Protein AF-A0A934WEX9-F1 (afdb_monomer)

Structure (mmCIF, N/CA/C/O backbone):
data_AF-A0A934WEX9-F1
#
_entry.id   AF-A0A934WEX9-F1
#
loop_
_atom_site.group_PDB
_atom_site.id
_atom_site.type_symbol
_atom_site.label_atom_id
_atom_site.label_alt_id
_atom_site.label_comp_id
_atom_site.label_asym_id
_atom_site.label_entity_id
_atom_site.label_seq_id
_atom_site.pdbx_PDB_ins_code
_atom_site.Cartn_x
_atom_site.Cartn_y
_atom_site.Cartn_z
_atom_site.occupancy
_atom_site.B_iso_or_equiv
_atom_site.auth_seq_id
_atom_site.auth_comp_id
_atom_site.auth_asym_id
_atom_site.auth_atom_id
_atom_site.pdbx_PDB_model_num
ATOM 1 N N . MET A 1 1 ? -30.983 -7.383 97.535 1.00 44.12 1 MET A N 1
ATOM 2 C CA . MET A 1 1 ? -30.427 -6.913 96.254 1.00 44.12 1 MET A CA 1
ATOM 3 C C . MET A 1 1 ? -31.520 -6.073 95.594 1.00 44.12 1 MET A C 1
ATOM 5 O O . MET A 1 1 ? -32.509 -6.640 95.163 1.00 44.12 1 MET A O 1
ATOM 9 N N . THR A 1 2 ? -31.408 -4.753 95.784 1.00 37.81 2 THR A N 1
ATOM 10 C CA . THR A 1 2 ? -31.874 -3.565 95.009 1.00 37.81 2 THR A CA 1
ATOM 11 C C . THR A 1 2 ? -32.626 -3.877 93.691 1.00 37.81 2 THR A C 1
ATOM 13 O O . THR A 1 2 ? -32.105 -4.670 92.919 1.00 37.81 2 THR A O 1
ATOM 16 N N . ASP A 1 3 ? -33.899 -3.501 93.472 1.00 39.97 3 ASP A N 1
ATOM 17 C CA . ASP A 1 3 ? -34.537 -2.194 93.119 1.00 39.97 3 ASP A CA 1
ATOM 18 C C . ASP A 1 3 ? -34.511 -1.816 91.606 1.00 39.97 3 ASP A C 1
ATOM 20 O O . ASP A 1 3 ? -33.516 -2.067 90.933 1.00 39.97 3 ASP A O 1
ATOM 24 N N . GLN A 1 4 ? -35.590 -1.137 91.163 1.00 46.75 4 GLN A N 1
ATOM 25 C CA . GLN A 1 4 ? -35.864 -0.360 89.919 1.00 46.75 4 GLN A CA 1
ATOM 26 C C . GLN A 1 4 ? -36.527 -1.080 88.714 1.00 46.75 4 GLN A C 1
ATOM 28 O O . GLN A 1 4 ? -35.990 -2.050 88.195 1.00 46.75 4 GLN A O 1
ATOM 33 N N . ASN A 1 5 ? -37.787 -0.793 88.327 1.00 40.69 5 ASN A N 1
ATOM 34 C CA . ASN A 1 5 ? -38.401 0.391 87.662 1.00 40.69 5 ASN A CA 1
ATOM 35 C C . ASN A 1 5 ? -37.953 0.632 86.199 1.00 40.69 5 ASN A C 1
ATOM 37 O O . ASN A 1 5 ? -36.811 0.999 85.967 1.00 40.69 5 ASN A O 1
ATOM 41 N N . ASP A 1 6 ? -38.883 0.524 85.236 1.00 41.78 6 ASP A N 1
ATOM 42 C CA . ASP A 1 6 ? -39.525 1.661 84.529 1.00 41.78 6 ASP A CA 1
ATOM 43 C C . ASP A 1 6 ? -39.884 1.402 83.039 1.00 41.78 6 ASP A C 1
ATOM 45 O O . ASP A 1 6 ? -39.196 0.717 82.287 1.00 41.78 6 ASP A O 1
ATOM 49 N N . ALA A 1 7 ? -41.026 1.985 82.680 1.00 39.78 7 ALA A N 1
ATOM 50 C CA . ALA A 1 7 ? -41.666 2.293 81.404 1.00 39.78 7 ALA A CA 1
ATOM 51 C C . ALA A 1 7 ? -41.019 1.926 80.047 1.00 39.78 7 ALA A C 1
ATOM 53 O O . ALA A 1 7 ? -40.014 2.489 79.623 1.00 39.78 7 ALA A O 1
ATOM 54 N N . GLY A 1 8 ? -41.786 1.176 79.243 1.00 37.19 8 GLY A N 1
ATOM 55 C CA . GLY A 1 8 ? -41.759 1.228 77.775 1.00 37.19 8 GLY A CA 1
ATOM 56 C C . GLY A 1 8 ? -42.955 2.029 77.247 1.00 37.19 8 GLY A C 1
ATOM 57 O O . GLY A 1 8 ? -44.064 1.510 77.139 1.00 37.19 8 GLY A O 1
ATOM 58 N N . ARG A 1 9 ? -42.731 3.315 76.978 1.00 39.41 9 ARG A N 1
ATOM 59 C CA . ARG A 1 9 ? -43.686 4.311 76.473 1.00 39.41 9 ARG A CA 1
ATOM 60 C C . ARG A 1 9 ? -43.731 4.281 74.937 1.00 39.41 9 ARG A C 1
ATOM 62 O O . ARG A 1 9 ? -42.684 4.347 74.322 1.00 39.41 9 ARG A O 1
ATOM 69 N N . GLN A 1 10 ? -44.954 4.221 74.398 1.00 47.12 10 GLN A N 1
ATOM 70 C CA . GLN A 1 10 ? -45.459 4.733 73.106 1.00 47.12 10 GLN A CA 1
ATOM 71 C C . GLN A 1 10 ? -44.536 4.726 71.875 1.00 47.12 10 GLN A C 1
ATOM 73 O O . GLN A 1 10 ? -43.571 5.472 71.837 1.00 47.12 10 GLN A O 1
ATOM 78 N N . GLU A 1 11 ? -45.003 4.111 70.785 1.00 43.66 11 GLU A N 1
ATOM 79 C CA . GLU A 1 11 ? -44.882 4.726 69.456 1.00 43.66 11 GLU A CA 1
ATOM 80 C C . GLU A 1 11 ? -46.023 4.247 68.550 1.00 43.66 11 GLU A C 1
ATOM 82 O O . GLU A 1 11 ? -46.050 3.127 68.045 1.00 43.66 11 GLU A O 1
ATOM 87 N N . GLY A 1 12 ? -47.028 5.111 68.427 1.00 37.22 12 GLY A N 1
ATOM 88 C CA . GLY A 1 12 ? -47.924 5.119 67.288 1.00 37.22 12 GLY A CA 1
ATOM 89 C C . GLY A 1 12 ? -47.377 6.069 66.228 1.00 37.22 12 GLY A C 1
ATOM 90 O O . GLY A 1 12 ? -46.744 7.069 66.554 1.00 37.22 12 GLY A O 1
ATOM 91 N N . ASP A 1 13 ? -47.749 5.757 64.992 1.00 39.00 13 ASP A N 1
ATOM 92 C CA . ASP A 1 13 ? -47.943 6.694 63.891 1.00 39.00 13 ASP A CA 1
ATOM 93 C C . ASP A 1 13 ? -46.693 7.240 63.179 1.00 39.00 13 ASP A C 1
ATOM 95 O O . ASP A 1 13 ? -45.980 8.109 63.679 1.00 39.00 13 ASP A O 1
ATOM 99 N N . ARG A 1 14 ? -46.486 6.748 61.948 1.00 45.09 14 ARG A N 1
ATOM 100 C CA . ARG A 1 14 ? -46.212 7.566 60.753 1.00 45.09 14 ARG A CA 1
ATOM 101 C C . ARG A 1 14 ? -46.204 6.693 59.499 1.00 45.09 14 ARG A C 1
ATOM 103 O O . ARG A 1 14 ? -45.179 6.184 59.051 1.00 45.09 14 ARG A O 1
ATOM 110 N N . GLN A 1 15 ? -47.388 6.560 58.914 1.00 49.06 15 GLN A N 1
ATOM 111 C CA . GLN A 1 15 ? -47.516 6.585 57.461 1.00 49.06 15 GLN A CA 1
ATOM 112 C C . GLN A 1 15 ? -47.099 7.984 56.998 1.00 49.06 15 GLN A C 1
ATOM 114 O O . GLN A 1 15 ? -47.837 8.924 57.253 1.00 49.06 15 GLN A O 1
ATOM 119 N N . ASP A 1 16 ? -45.920 8.120 56.391 1.00 47.88 16 ASP A N 1
ATOM 120 C CA . ASP A 1 16 ? -45.623 9.089 55.324 1.00 47.88 16 ASP A CA 1
ATOM 121 C C . ASP A 1 16 ? -44.172 8.883 54.858 1.00 47.88 16 ASP A C 1
ATOM 123 O O . ASP A 1 16 ? -43.216 9.299 55.512 1.00 47.88 16 ASP A O 1
ATOM 127 N N . ALA A 1 17 ? -43.999 8.201 53.732 1.00 43.72 17 ALA A N 1
ATOM 128 C CA . ALA A 1 17 ? -42.804 8.339 52.914 1.00 43.72 17 ALA A CA 1
ATOM 129 C C . ALA A 1 17 ? -43.297 8.359 51.474 1.00 43.72 17 ALA A C 1
ATOM 131 O O . ALA A 1 17 ? -43.447 7.322 50.826 1.00 43.72 17 ALA A O 1
ATOM 132 N N . GLY A 1 18 ? -43.686 9.564 51.064 1.00 37.28 18 GLY A N 1
ATOM 133 C CA . GLY A 1 18 ? -44.205 9.873 49.750 1.00 37.28 18 GLY A CA 1
ATOM 134 C C . GLY A 1 18 ? -43.335 9.385 48.597 1.00 37.28 18 GLY A C 1
ATOM 135 O O . GLY A 1 18 ? -42.141 9.120 48.726 1.00 37.28 18 GLY A O 1
ATOM 136 N N . ASP A 1 19 ? -44.022 9.307 47.464 1.00 50.28 19 ASP A N 1
ATOM 137 C CA . ASP A 1 19 ? -43.532 9.283 46.093 1.00 50.28 19 ASP A CA 1
ATOM 138 C C . ASP A 1 19 ? -42.236 10.102 45.955 1.00 50.28 19 ASP A C 1
ATOM 140 O O . ASP A 1 19 ? -42.247 11.328 45.811 1.00 50.28 19 ASP A O 1
ATOM 144 N N . ALA A 1 20 ? -41.092 9.427 46.091 1.00 44.53 20 ALA A N 1
ATOM 145 C CA . ALA A 1 20 ? -39.812 10.035 45.790 1.00 44.53 20 ALA A CA 1
ATOM 146 C C . ALA A 1 20 ? -39.811 10.273 44.277 1.00 44.53 20 ALA A C 1
ATOM 148 O O . ALA A 1 20 ? -39.979 9.304 43.534 1.00 44.53 20 ALA A O 1
ATOM 149 N N . PRO A 1 21 ? -39.640 11.519 43.797 1.00 46.88 21 PRO A N 1
ATOM 150 C CA . PRO A 1 21 ? -39.587 11.761 42.367 1.00 46.88 21 PRO A CA 1
ATOM 151 C C . PRO A 1 21 ? -38.477 10.877 41.804 1.00 46.88 21 PRO A C 1
ATOM 153 O O . PRO A 1 21 ? -37.346 10.953 42.291 1.00 46.88 21 PRO A O 1
ATOM 156 N N . GLU A 1 22 ? -38.799 10.017 40.828 1.00 55.47 22 GLU A N 1
ATOM 157 C CA . GLU A 1 22 ? -37.788 9.302 40.053 1.00 55.47 22 GLU A CA 1
ATOM 158 C C . GLU A 1 22 ? -36.831 10.365 39.518 1.00 55.47 22 GLU A C 1
ATOM 160 O O . GLU A 1 22 ? -37.129 11.087 38.564 1.00 55.47 22 GLU A O 1
ATOM 165 N N . THR A 1 23 ? -35.687 10.526 40.183 1.00 56.03 23 THR A N 1
ATOM 166 C CA . THR A 1 23 ? -34.622 11.367 39.673 1.00 56.03 23 THR A CA 1
ATOM 167 C C . THR A 1 23 ? -34.294 10.780 38.307 1.00 56.03 23 THR A C 1
ATOM 169 O O . THR A 1 23 ? -34.060 9.568 38.217 1.00 56.03 23 THR A O 1
ATOM 172 N N . PRO A 1 24 ? -34.343 11.569 37.214 1.00 60.12 24 PRO A N 1
ATOM 173 C CA . PRO A 1 24 ? -33.943 11.067 35.912 1.00 60.12 24 PRO A CA 1
ATOM 174 C C . PRO A 1 24 ? -32.560 10.468 36.112 1.00 60.12 24 PRO A C 1
ATOM 176 O O . PRO A 1 24 ? -31.658 11.202 36.516 1.00 60.12 24 PRO A O 1
ATOM 179 N N . ARG A 1 25 ? -32.420 9.142 35.956 1.00 62.34 25 ARG A N 1
ATOM 180 C CA . ARG A 1 25 ? -31.139 8.448 36.118 1.00 62.34 25 ARG A CA 1
ATOM 181 C C . ARG A 1 25 ? -30.141 9.180 35.233 1.00 62.34 25 ARG A C 1
ATOM 183 O O . ARG A 1 25 ? -30.161 9.012 34.014 1.00 62.34 25 ARG A O 1
ATOM 190 N N . LEU A 1 26 ? -29.338 10.047 35.848 1.00 58.81 26 LEU A N 1
ATOM 191 C CA . LEU A 1 26 ? -28.256 10.764 35.202 1.00 58.81 26 LEU A CA 1
ATOM 192 C C . LEU A 1 26 ? -27.358 9.664 34.663 1.00 58.81 26 LEU A C 1
ATOM 194 O O . LEU A 1 26 ? -26.744 8.935 35.438 1.00 58.81 26 LEU A O 1
ATOM 198 N N . ARG A 1 27 ? -27.379 9.467 33.340 1.00 57.31 27 ARG A N 1
ATOM 199 C CA . ARG A 1 27 ? -26.416 8.591 32.683 1.00 57.31 27 ARG A CA 1
ATOM 200 C C . ARG A 1 27 ? -25.051 9.121 33.069 1.00 57.31 27 ARG A C 1
ATOM 202 O O . ARG A 1 27 ? -24.720 10.242 32.693 1.00 57.31 27 ARG A O 1
ATOM 209 N N . ASP A 1 28 ? -24.327 8.345 33.863 1.00 65.19 28 ASP A N 1
ATOM 210 C CA . ASP A 1 28 ? -22.982 8.693 34.276 1.00 65.19 28 ASP A CA 1
ATOM 211 C C . ASP A 1 28 ? -22.120 8.793 33.004 1.00 65.19 28 ASP A C 1
ATOM 213 O O . ASP A 1 28 ? -21.993 7.798 32.279 1.00 65.19 28 ASP A O 1
ATOM 217 N N . PRO A 1 29 ? -21.543 9.968 32.684 1.00 61.00 29 PRO A N 1
ATOM 218 C CA . PRO A 1 29 ? -20.630 10.119 31.553 1.00 61.00 29 PRO A CA 1
ATOM 219 C C . PRO A 1 29 ? -19.472 9.105 31.577 1.00 61.00 29 PRO A C 1
ATOM 221 O O . PRO A 1 29 ? -18.915 8.763 30.530 1.00 61.00 29 PRO A O 1
ATOM 224 N N . LEU A 1 30 ? -19.121 8.582 32.758 1.00 56.25 30 LEU A N 1
ATOM 225 C CA . LEU A 1 30 ? -18.088 7.560 32.915 1.00 56.25 30 LEU A CA 1
ATOM 226 C C . LEU A 1 30 ? -18.506 6.192 32.353 1.00 56.25 30 LEU A C 1
ATOM 228 O O . LEU A 1 30 ? -17.656 5.485 31.805 1.00 56.25 30 LEU A O 1
ATOM 232 N N . ASP A 1 31 ? -19.789 5.828 32.412 1.00 55.22 31 ASP A N 1
ATOM 233 C CA . ASP A 1 31 ? -20.289 4.584 31.811 1.00 55.22 31 ASP A CA 1
ATOM 234 C C . ASP A 1 31 ? -20.334 4.677 30.276 1.00 55.22 31 ASP A C 1
ATOM 236 O O . ASP A 1 31 ? -20.077 3.689 29.584 1.00 55.22 31 ASP A O 1
ATOM 240 N N . GLU A 1 32 ? -20.556 5.877 29.728 1.00 55.28 32 GLU A N 1
ATOM 241 C CA . GLU A 1 32 ? -20.433 6.156 28.289 1.00 55.28 32 GLU A CA 1
ATOM 242 C C . GLU A 1 32 ? -18.981 6.008 27.803 1.00 55.28 32 GLU A C 1
ATOM 244 O O . GLU A 1 32 ? -18.726 5.399 26.758 1.00 55.28 32 GLU A O 1
ATOM 249 N N . HIS A 1 33 ? -18.012 6.480 28.594 1.00 53.75 33 HIS A N 1
ATOM 250 C CA . HIS A 1 33 ? -16.592 6.238 28.335 1.00 53.75 33 HIS A CA 1
ATOM 251 C C . HIS A 1 33 ? -16.214 4.760 28.455 1.00 53.75 33 HIS A C 1
ATOM 253 O O . HIS A 1 33 ? -15.457 4.266 27.621 1.00 53.75 33 HIS A O 1
ATOM 259 N N . ARG A 1 34 ? -16.786 4.017 29.409 1.00 53.56 34 ARG A N 1
ATOM 260 C CA . ARG A 1 34 ? -16.530 2.578 29.575 1.00 53.56 34 ARG A CA 1
ATOM 261 C C . ARG A 1 34 ? -17.115 1.744 28.425 1.00 53.56 34 ARG A C 1
ATOM 263 O O . ARG A 1 34 ? -16.448 0.835 27.932 1.00 53.56 34 ARG A O 1
ATOM 270 N N . ALA A 1 35 ? -18.29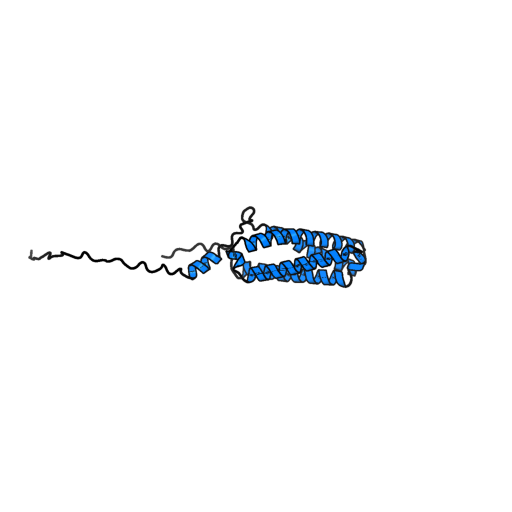4 2.107 27.918 1.00 50.75 35 ALA A N 1
ATOM 271 C CA . ALA A 1 35 ? -18.912 1.491 26.740 1.00 50.75 35 ALA A CA 1
ATOM 272 C C . ALA A 1 35 ? -18.121 1.723 25.437 1.00 50.75 35 ALA A C 1
ATOM 274 O O . ALA A 1 35 ? -18.145 0.876 24.543 1.00 50.75 35 ALA A O 1
ATOM 275 N N . LEU A 1 36 ? -17.367 2.825 25.332 1.00 52.62 36 LEU A N 1
ATOM 276 C CA . LEU A 1 36 ? -16.456 3.056 24.206 1.00 52.62 36 LEU A CA 1
ATOM 277 C C . LEU A 1 36 ? -15.301 2.045 24.166 1.00 52.62 36 LEU A C 1
ATOM 279 O O . LEU A 1 36 ? -14.763 1.828 23.083 1.00 52.62 36 LEU A O 1
ATOM 283 N N . HIS A 1 37 ? -14.929 1.406 25.284 1.00 50.06 37 HIS A N 1
ATOM 284 C CA . HIS A 1 37 ? -13.846 0.411 25.334 1.00 50.06 37 HIS A CA 1
ATOM 285 C C . HIS A 1 37 ? -14.234 -0.976 24.789 1.00 50.06 37 HIS A C 1
ATOM 287 O O . HIS A 1 37 ? -13.338 -1.766 24.484 1.00 50.06 37 HIS A O 1
ATOM 293 N N . GLY A 1 38 ? -15.526 -1.263 24.586 1.00 48.09 38 GLY A N 1
ATOM 294 C CA . GLY A 1 38 ? -15.991 -2.483 23.920 1.00 48.09 38 GLY A CA 1
ATOM 295 C C . GLY A 1 38 ? -15.638 -2.468 22.431 1.00 48.09 38 GLY A C 1
ATOM 296 O O . GLY A 1 38 ? -16.397 -1.956 21.612 1.00 48.09 38 GLY A O 1
ATOM 297 N N . THR A 1 39 ? -14.461 -2.993 22.086 1.00 53.25 39 THR A N 1
ATOM 298 C CA . THR A 1 39 ? -13.883 -2.945 20.729 1.00 53.25 39 THR A CA 1
ATOM 299 C C . THR A 1 39 ? -13.868 -4.337 20.090 1.00 53.25 39 THR A C 1
ATOM 301 O O . THR A 1 39 ? -12.890 -4.729 19.463 1.00 53.25 39 THR A O 1
ATOM 304 N N . GLU A 1 40 ? -14.923 -5.129 20.283 1.00 48.50 40 GLU A N 1
ATOM 305 C CA . GLU A 1 40 ? -15.021 -6.430 19.617 1.00 48.50 40 GLU A CA 1
ATOM 306 C C . GLU A 1 40 ? -15.450 -6.229 18.156 1.00 48.50 40 GLU A C 1
ATOM 308 O O . GLU A 1 40 ? -16.498 -5.642 17.871 1.00 48.50 40 GLU A O 1
ATOM 313 N N . SER A 1 41 ? -14.609 -6.676 17.214 1.00 46.34 41 SER A N 1
ATOM 314 C CA . SER A 1 41 ? -14.954 -6.652 15.791 1.00 46.34 41 SER A CA 1
ATOM 315 C C . SER A 1 41 ? -16.093 -7.635 15.520 1.00 46.34 41 SER A C 1
ATOM 317 O O . SER A 1 41 ? -16.004 -8.819 15.833 1.00 46.34 41 SER A O 1
ATOM 319 N N . THR A 1 42 ? -17.159 -7.146 14.886 1.00 47.38 42 THR A N 1
ATOM 320 C CA . THR A 1 42 ? -18.300 -7.960 14.435 1.00 47.38 42 THR A CA 1
ATOM 321 C C . THR A 1 42 ? -17.925 -8.927 13.300 1.00 47.38 42 THR A C 1
ATOM 323 O O . THR A 1 42 ? -18.646 -9.892 13.062 1.00 47.38 42 THR A O 1
ATOM 326 N N . ILE A 1 43 ? -16.787 -8.721 12.625 1.00 49.47 43 ILE A N 1
ATOM 327 C CA . ILE A 1 43 ? -16.253 -9.625 11.594 1.00 49.47 43 ILE A CA 1
ATOM 328 C C . ILE A 1 43 ? -14.969 -10.253 12.140 1.00 49.47 43 ILE A C 1
ATOM 330 O O . ILE A 1 43 ? -13.859 -9.984 11.684 1.00 49.47 43 ILE A O 1
ATOM 334 N N . ALA A 1 44 ? -15.127 -11.072 13.175 1.00 45.91 44 ALA A N 1
ATOM 335 C CA . ALA A 1 44 ? -14.028 -11.802 13.780 1.00 45.91 44 ALA A CA 1
ATOM 336 C C . ALA A 1 44 ? -14.079 -13.282 13.391 1.00 45.91 44 ALA A C 1
ATOM 338 O O . ALA A 1 44 ? -15.109 -13.940 13.541 1.00 45.91 44 ALA A O 1
ATOM 339 N N . ILE A 1 45 ? -12.946 -13.829 12.950 1.00 50.44 45 ILE A N 1
ATOM 340 C CA . ILE A 1 45 ? -12.737 -15.280 12.926 1.00 50.44 45 ILE A CA 1
ATOM 341 C C . ILE A 1 45 ? -11.975 -15.615 14.207 1.00 50.44 45 ILE A C 1
ATOM 343 O O . ILE A 1 45 ? -10.880 -15.105 14.429 1.00 50.44 45 ILE A O 1
ATOM 347 N N . ALA A 1 46 ? -12.579 -16.428 15.077 1.00 43.88 46 ALA A N 1
ATOM 348 C CA . ALA A 1 46 ? -12.004 -16.821 16.370 1.00 43.88 46 ALA A CA 1
ATOM 349 C C . ALA A 1 46 ? -11.601 -15.639 17.289 1.00 43.88 46 ALA A C 1
ATOM 351 O O . ALA A 1 46 ? -10.639 -15.740 18.041 1.00 43.88 46 ALA A O 1
ATOM 352 N N . GLY A 1 47 ? -12.324 -14.512 17.228 1.00 51.44 47 GLY A N 1
ATOM 353 C CA . GLY A 1 47 ? -12.040 -13.318 18.041 1.00 51.44 47 GLY A CA 1
ATOM 354 C C . GLY A 1 47 ? -10.992 -12.366 17.448 1.00 51.44 47 GLY A C 1
ATOM 355 O O . GLY A 1 47 ? -10.750 -11.303 18.014 1.00 51.44 47 GLY A O 1
ATOM 356 N N . HIS A 1 48 ? -10.412 -12.693 16.288 1.00 58.72 48 HIS A N 1
ATOM 357 C CA . HIS A 1 48 ? -9.481 -11.814 15.583 1.00 58.72 48 HIS A CA 1
ATOM 358 C C . HIS A 1 48 ? -10.174 -11.074 14.425 1.00 58.72 48 HIS A C 1
ATOM 360 O O . HIS A 1 48 ? -10.775 -11.735 13.574 1.00 58.72 48 HIS A O 1
ATOM 366 N N . PRO A 1 49 ? -10.091 -9.727 14.362 1.00 71.69 49 PRO A N 1
ATOM 367 C CA . PRO A 1 49 ? -10.673 -8.937 13.278 1.00 71.69 49 PRO A CA 1
ATOM 368 C C . PRO A 1 49 ? -10.135 -9.384 11.914 1.00 71.69 49 PRO A C 1
ATOM 370 O O . PRO A 1 49 ? -8.919 -9.431 11.707 1.00 71.69 49 PRO A O 1
ATOM 373 N N . LEU A 1 50 ? -11.023 -9.698 10.970 1.00 78.94 50 LEU A N 1
ATOM 374 C CA . LEU A 1 50 ? -10.633 -10.213 9.655 1.00 78.94 50 LEU A CA 1
ATOM 375 C C . LEU A 1 50 ? -9.763 -9.211 8.882 1.00 78.94 50 LEU A C 1
ATOM 377 O O . LEU A 1 50 ? -8.792 -9.613 8.234 1.00 78.94 50 LEU A O 1
ATOM 381 N N . HIS A 1 51 ? -10.049 -7.906 8.992 1.00 83.81 51 HIS A N 1
ATOM 382 C CA . HIS A 1 51 ? -9.214 -6.889 8.349 1.00 83.81 51 HIS A CA 1
ATOM 383 C C . HIS A 1 51 ? -7.767 -6.932 8.855 1.00 83.81 51 HIS A C 1
ATOM 385 O O . HIS A 1 51 ? -6.850 -6.755 8.059 1.00 83.81 51 HIS A O 1
ATOM 391 N N . ALA A 1 52 ? -7.549 -7.206 10.149 1.00 82.75 52 ALA A N 1
ATOM 392 C CA . ALA A 1 52 ? -6.223 -7.210 10.761 1.00 82.75 52 ALA A CA 1
ATOM 393 C C . ALA A 1 52 ? -5.352 -8.348 10.210 1.00 82.75 52 ALA A C 1
ATOM 395 O O . ALA A 1 52 ? -4.144 -8.187 10.056 1.00 82.75 52 ALA A O 1
ATOM 396 N N . MET A 1 53 ? -5.970 -9.472 9.842 1.00 87.94 53 MET A N 1
ATOM 397 C CA . MET A 1 53 ? -5.285 -10.551 9.132 1.00 87.94 53 MET A CA 1
ATOM 398 C C . MET A 1 53 ? -4.994 -10.169 7.674 1.00 87.94 53 MET A C 1
ATOM 400 O O . MET A 1 53 ? -3.892 -10.398 7.176 1.00 87.94 53 MET A O 1
ATOM 404 N N . LEU A 1 54 ? -5.964 -9.558 6.987 1.00 91.94 54 LEU A N 1
ATOM 405 C CA . LEU A 1 54 ? -5.852 -9.237 5.562 1.00 91.94 54 LEU A CA 1
ATOM 406 C C . LEU A 1 54 ? -4.843 -8.128 5.257 1.00 91.94 54 LEU A C 1
ATOM 408 O O . LEU A 1 54 ? -4.206 -8.179 4.207 1.00 91.94 54 LEU A O 1
ATOM 412 N N . VAL A 1 55 ? -4.652 -7.153 6.149 1.00 92.12 55 VAL A N 1
ATOM 413 C CA . VAL A 1 55 ? -3.696 -6.052 5.924 1.00 92.12 55 VAL A CA 1
ATOM 414 C C . VAL A 1 55 ? -2.238 -6.511 5.886 1.00 92.12 55 VAL A C 1
ATOM 416 O O . VAL A 1 55 ? -1.414 -5.823 5.290 1.00 92.12 55 VAL A O 1
ATOM 419 N N . ALA A 1 56 ? -1.900 -7.686 6.429 1.00 93.44 56 ALA A N 1
ATOM 420 C CA . ALA A 1 56 ? -0.535 -8.214 6.365 1.00 93.44 56 ALA A CA 1
ATOM 421 C C . ALA A 1 56 ? -0.043 -8.404 4.915 1.00 93.44 56 ALA A C 1
ATOM 423 O O . ALA A 1 56 ? 1.125 -8.153 4.615 1.00 93.44 56 ALA A O 1
ATOM 424 N N . PHE A 1 57 ? -0.941 -8.786 4.002 1.00 95.75 57 PHE A N 1
ATOM 425 C CA . PHE A 1 57 ? -0.615 -9.030 2.596 1.00 95.75 57 PHE A CA 1
ATOM 426 C C . PHE A 1 57 ? -0.215 -7.764 1.821 1.00 95.75 57 PHE A C 1
ATOM 428 O O . PHE A 1 57 ? 0.898 -7.741 1.292 1.00 95.75 57 PHE A O 1
ATOM 435 N N . PRO A 1 58 ? -1.045 -6.700 1.738 1.00 96.69 58 PRO A N 1
ATOM 436 C CA . PRO A 1 58 ? -0.655 -5.480 1.041 1.00 96.69 58 PRO A CA 1
ATOM 437 C C . PRO A 1 58 ? 0.567 -4.812 1.681 1.00 96.69 58 PRO A C 1
ATOM 439 O O . PRO A 1 58 ? 1.372 -4.240 0.953 1.00 96.69 58 PRO A O 1
ATOM 442 N N . ILE A 1 59 ? 0.758 -4.938 3.002 1.00 95.94 59 ILE A N 1
ATOM 443 C CA . ILE A 1 59 ? 1.958 -4.446 3.697 1.00 95.94 59 ILE A CA 1
ATOM 444 C C . ILE A 1 59 ? 3.208 -5.157 3.174 1.00 95.94 59 ILE A C 1
ATOM 446 O O . ILE A 1 59 ? 4.134 -4.503 2.696 1.00 95.94 59 ILE A O 1
ATOM 450 N N . ALA A 1 60 ? 3.234 -6.492 3.233 1.00 97.50 60 ALA A N 1
ATOM 451 C CA . ALA A 1 60 ? 4.384 -7.268 2.778 1.00 97.50 60 ALA A CA 1
ATOM 452 C C . ALA A 1 60 ? 4.672 -7.016 1.291 1.00 97.50 60 ALA A C 1
ATOM 454 O O . ALA A 1 60 ? 5.814 -6.757 0.912 1.00 97.50 60 ALA A O 1
ATOM 455 N N . LEU A 1 61 ? 3.628 -7.016 0.458 1.00 98.31 61 LEU A N 1
ATOM 456 C CA . LEU A 1 61 ? 3.768 -6.800 -0.978 1.00 98.31 61 LEU A CA 1
ATOM 457 C C . LEU A 1 61 ? 4.255 -5.385 -1.310 1.00 98.31 61 LEU A C 1
ATOM 459 O O . LEU A 1 61 ? 5.095 -5.255 -2.194 1.00 98.31 61 LEU A O 1
ATOM 463 N N . ALA A 1 62 ? 3.834 -4.344 -0.584 1.00 98.12 62 ALA A N 1
ATOM 464 C CA . ALA A 1 62 ? 4.365 -2.990 -0.769 1.00 98.12 62 ALA A CA 1
ATOM 465 C C . ALA A 1 62 ? 5.891 -2.933 -0.563 1.00 98.12 62 ALA A C 1
ATOM 467 O O . ALA A 1 62 ? 6.605 -2.323 -1.362 1.00 98.12 62 ALA A O 1
ATOM 468 N N . PHE A 1 63 ? 6.411 -3.626 0.458 1.00 98.19 63 PHE A N 1
ATOM 469 C CA . PHE A 1 63 ? 7.857 -3.739 0.672 1.00 98.19 63 PHE A CA 1
ATOM 470 C C . PHE A 1 63 ? 8.547 -4.607 -0.386 1.00 98.19 63 PHE A C 1
ATOM 472 O O . PHE A 1 63 ? 9.665 -4.284 -0.787 1.00 98.19 63 PHE A O 1
ATOM 479 N N . CYS A 1 64 ? 7.894 -5.659 -0.889 1.00 98.31 64 CYS A N 1
ATOM 480 C CA . CYS A 1 64 ? 8.414 -6.432 -2.019 1.00 98.31 64 CYS A CA 1
ATOM 481 C C . CYS A 1 64 ? 8.540 -5.581 -3.290 1.00 98.31 64 CYS A C 1
ATOM 483 O O . CYS A 1 64 ? 9.553 -5.693 -3.977 1.00 98.31 64 CYS A O 1
ATOM 485 N N . VAL A 1 65 ? 7.562 -4.714 -3.588 1.00 98.25 65 VAL A N 1
ATOM 486 C CA . VAL A 1 65 ? 7.637 -3.778 -4.725 1.00 98.25 65 VAL A CA 1
ATOM 487 C C . VAL A 1 65 ? 8.835 -2.841 -4.559 1.00 98.25 65 VAL A C 1
ATOM 489 O O . VAL A 1 65 ? 9.648 -2.738 -5.474 1.00 98.25 65 VAL A O 1
ATOM 492 N N . LEU A 1 66 ? 8.993 -2.216 -3.385 1.00 98.44 66 LEU A N 1
ATOM 493 C CA . LEU A 1 66 ? 10.134 -1.335 -3.118 1.00 98.44 66 LEU A CA 1
ATOM 494 C C . LEU A 1 66 ? 11.472 -2.078 -3.246 1.00 98.44 66 LEU A C 1
ATOM 496 O O . LEU A 1 66 ? 12.388 -1.578 -3.895 1.00 98.44 66 LEU A O 1
ATOM 500 N N . GLY A 1 67 ? 11.588 -3.271 -2.661 1.00 98.12 67 GLY A N 1
ATOM 501 C CA . GLY A 1 67 ? 12.801 -4.082 -2.755 1.00 98.12 67 GLY A CA 1
ATOM 502 C C . GLY A 1 67 ? 13.145 -4.441 -4.200 1.00 98.12 67 GLY A C 1
ATOM 503 O O . GLY A 1 67 ? 14.289 -4.283 -4.616 1.00 98.12 67 GLY A O 1
ATOM 504 N N . ALA A 1 68 ? 12.153 -4.862 -4.984 1.00 98.12 68 ALA A N 1
ATOM 505 C CA . ALA A 1 68 ? 12.342 -5.192 -6.390 1.00 98.12 68 ALA A CA 1
ATOM 506 C C . ALA A 1 68 ? 12.732 -3.962 -7.232 1.00 98.12 68 ALA A C 1
ATOM 508 O O . ALA A 1 68 ? 13.642 -4.065 -8.049 1.00 98.12 68 ALA A O 1
ATOM 509 N N . ASP A 1 69 ? 12.147 -2.786 -6.994 1.00 97.69 69 ASP A N 1
ATOM 510 C CA . ASP A 1 69 ? 12.568 -1.558 -7.684 1.00 97.69 69 ASP A CA 1
ATOM 511 C C . ASP A 1 69 ? 14.009 -1.158 -7.336 1.00 97.69 69 ASP A C 1
ATOM 513 O O . ASP A 1 69 ? 14.762 -0.736 -8.214 1.00 97.69 69 ASP A O 1
ATOM 517 N N . LEU A 1 70 ? 14.421 -1.317 -6.073 1.00 98.25 70 LEU A N 1
ATOM 518 C CA . LEU A 1 70 ? 15.803 -1.066 -5.652 1.00 98.25 70 LEU A CA 1
ATOM 519 C C . LEU A 1 70 ? 16.778 -2.055 -6.302 1.00 98.25 70 LEU A C 1
ATOM 521 O O . LEU A 1 70 ? 17.845 -1.650 -6.764 1.00 98.25 70 LEU A O 1
ATOM 525 N N . PHE A 1 71 ? 16.410 -3.336 -6.393 1.00 98.06 71 PHE A N 1
ATOM 526 C CA . PHE A 1 71 ? 17.215 -4.323 -7.108 1.00 98.06 71 PHE A CA 1
ATOM 527 C C . PHE A 1 71 ? 17.283 -4.035 -8.605 1.00 98.06 71 PHE A C 1
ATOM 529 O O . PHE A 1 71 ? 18.362 -4.164 -9.179 1.00 98.06 71 PHE A O 1
ATOM 536 N N . TYR A 1 72 ? 16.191 -3.603 -9.237 1.00 97.38 72 TYR A N 1
ATOM 537 C CA . TYR A 1 72 ? 16.222 -3.155 -10.630 1.00 97.38 72 TYR A CA 1
ATOM 538 C C . TYR A 1 72 ? 17.154 -1.953 -10.800 1.00 97.38 72 TYR A C 1
ATOM 540 O O . TYR A 1 72 ? 17.999 -1.958 -11.688 1.00 97.38 72 TYR A O 1
ATOM 548 N N . TRP A 1 73 ? 17.060 -0.954 -9.919 1.00 96.12 73 TRP A N 1
ATOM 549 C CA . TRP A 1 73 ? 17.926 0.223 -9.973 1.00 96.12 73 TRP A CA 1
ATOM 550 C C . TRP A 1 73 ? 19.413 -0.135 -9.818 1.00 96.12 73 TRP A C 1
ATOM 552 O O . TRP A 1 73 ? 20.258 0.460 -10.484 1.00 96.12 73 TRP A O 1
ATOM 562 N N . TRP A 1 74 ? 19.730 -1.133 -8.988 1.00 97.00 74 TRP A N 1
ATOM 563 C CA . TRP A 1 74 ? 21.102 -1.600 -8.775 1.00 97.00 74 TRP A CA 1
ATOM 564 C C . TRP A 1 74 ? 21.626 -2.504 -9.901 1.00 97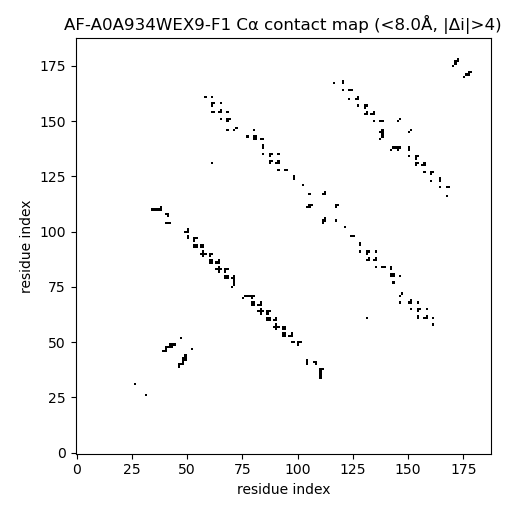.00 74 TRP A C 1
ATOM 566 O O . TRP A 1 74 ? 22.782 -2.393 -10.300 1.00 97.00 74 TRP A O 1
ATOM 576 N N . THR A 1 75 ? 20.809 -3.449 -10.372 1.00 96.75 75 THR A N 1
ATOM 577 C CA . THR A 1 75 ? 21.249 -4.533 -11.273 1.00 96.75 75 THR A CA 1
ATOM 578 C C . THR A 1 75 ? 20.949 -4.269 -12.743 1.00 96.75 75 THR A C 1
ATOM 580 O O . THR A 1 75 ? 21.622 -4.827 -13.605 1.00 96.75 75 THR A O 1
ATOM 583 N N . GLY A 1 76 ? 19.937 -3.452 -13.039 1.00 94.56 76 GLY A N 1
ATOM 584 C CA . GLY A 1 76 ? 19.406 -3.249 -14.385 1.00 94.56 76 GLY A CA 1
ATOM 585 C C . GLY A 1 76 ? 18.676 -4.461 -14.974 1.00 94.56 76 GLY A C 1
ATOM 586 O O . GLY A 1 76 ? 18.358 -4.432 -16.158 1.00 94.56 76 GLY A O 1
ATOM 587 N N . ASP A 1 77 ? 18.424 -5.528 -14.202 1.00 96.81 77 ASP A N 1
ATOM 588 C CA . ASP A 1 77 ? 17.808 -6.758 -14.717 1.00 96.81 77 ASP A CA 1
ATOM 589 C C . ASP A 1 77 ? 16.271 -6.625 -14.837 1.00 96.81 77 ASP A C 1
ATOM 591 O O . ASP A 1 77 ? 15.588 -6.493 -13.810 1.00 96.81 77 ASP A O 1
ATOM 595 N N . PRO A 1 78 ? 15.691 -6.742 -16.053 1.00 95.44 78 PRO A N 1
ATOM 596 C CA . PRO A 1 78 ? 14.244 -6.722 -16.301 1.00 95.44 78 PRO A CA 1
ATOM 597 C C . PRO A 1 78 ? 13.407 -7.701 -15.471 1.00 95.44 78 PRO A C 1
ATOM 599 O O . PRO A 1 78 ? 12.194 -7.525 -15.309 1.00 95.44 78 PRO A O 1
ATOM 602 N N . PHE A 1 79 ? 14.016 -8.766 -14.947 1.00 96.75 79 PHE A N 1
ATOM 603 C CA . PHE A 1 79 ? 13.369 -9.674 -14.006 1.00 96.75 79 PHE A CA 1
ATOM 604 C C . PHE A 1 79 ? 12.743 -8.925 -12.823 1.00 96.75 79 PHE A C 1
ATOM 606 O O . PHE A 1 79 ? 11.563 -9.132 -12.528 1.00 96.75 79 PHE A O 1
ATOM 613 N N . TRP A 1 80 ? 13.485 -8.009 -12.199 1.00 97.62 80 TRP A N 1
ATOM 614 C CA . TRP A 1 80 ? 13.018 -7.286 -11.016 1.00 97.62 80 TRP A CA 1
ATOM 615 C C . TRP A 1 80 ? 11.856 -6.341 -11.321 1.00 97.62 80 TRP A C 1
ATOM 617 O O . TRP A 1 80 ? 10.912 -6.263 -10.535 1.00 97.62 80 TRP A O 1
ATOM 627 N N . ALA A 1 81 ? 11.853 -5.710 -12.498 1.00 96.50 81 ALA A N 1
ATOM 628 C CA . ALA A 1 81 ? 10.737 -4.880 -12.944 1.00 96.50 81 ALA A CA 1
ATOM 629 C C . ALA A 1 81 ? 9.432 -5.691 -13.069 1.00 96.50 81 ALA A C 1
ATOM 631 O O . ALA A 1 81 ? 8.370 -5.248 -12.620 1.00 96.50 81 ALA A O 1
ATOM 632 N N . ARG A 1 82 ? 9.507 -6.918 -13.608 1.00 96.38 82 ARG A N 1
ATOM 633 C CA . ARG A 1 82 ? 8.353 -7.833 -13.699 1.00 96.38 82 ARG A CA 1
ATOM 634 C C . ARG A 1 82 ? 7.877 -8.301 -12.326 1.00 96.38 82 ARG A C 1
ATOM 636 O O . ARG A 1 82 ? 6.671 -8.320 -12.084 1.00 96.38 82 ARG A O 1
ATOM 643 N N . VAL A 1 83 ? 8.803 -8.650 -11.428 1.00 97.69 83 VAL A N 1
ATOM 644 C CA . VAL A 1 83 ? 8.481 -9.016 -10.037 1.00 97.69 83 VAL A CA 1
ATOM 645 C C . VAL A 1 83 ? 7.732 -7.879 -9.350 1.00 97.69 83 VAL A C 1
ATOM 647 O O . VAL A 1 83 ? 6.669 -8.106 -8.774 1.00 97.69 83 VAL A O 1
ATOM 650 N N . ALA A 1 84 ? 8.240 -6.654 -9.463 1.00 97.50 84 ALA A N 1
ATOM 651 C CA . ALA A 1 84 ? 7.613 -5.480 -8.880 1.00 97.50 84 ALA A CA 1
ATOM 652 C C . ALA A 1 84 ? 6.218 -5.205 -9.478 1.00 97.50 84 ALA A C 1
ATOM 654 O O . ALA A 1 84 ? 5.294 -4.872 -8.741 1.00 97.50 84 ALA A O 1
ATOM 655 N N . GLY A 1 85 ? 6.024 -5.428 -10.784 1.00 97.12 85 GLY A N 1
ATOM 656 C CA . GLY A 1 85 ? 4.710 -5.346 -11.435 1.00 97.12 85 GLY A CA 1
ATOM 657 C C . GLY A 1 85 ? 3.675 -6.317 -10.854 1.00 97.12 85 GLY A C 1
ATOM 658 O O . GLY A 1 85 ? 2.573 -5.901 -10.488 1.00 97.12 85 GLY A O 1
ATOM 659 N N . TRP A 1 86 ? 4.034 -7.595 -10.702 1.00 98.00 86 TRP A N 1
ATOM 660 C CA . TRP A 1 86 ? 3.146 -8.604 -10.106 1.00 98.00 86 TRP A CA 1
ATOM 661 C C . TRP A 1 86 ? 2.914 -8.385 -8.608 1.00 98.00 86 TRP A C 1
ATOM 663 O O . TRP A 1 86 ? 1.795 -8.568 -8.125 1.00 98.00 86 TRP A O 1
ATOM 673 N N . ALA A 1 87 ? 3.940 -7.953 -7.873 1.00 98.19 87 ALA A N 1
ATOM 674 C CA . ALA A 1 87 ? 3.802 -7.601 -6.466 1.00 98.19 87 ALA A CA 1
ATOM 675 C C . ALA A 1 87 ? 2.872 -6.390 -6.277 1.00 98.19 87 ALA A C 1
ATOM 677 O O . ALA A 1 87 ? 2.028 -6.417 -5.383 1.00 98.19 87 ALA A O 1
ATOM 678 N N . ALA A 1 88 ? 2.956 -5.371 -7.142 1.00 98.12 88 ALA A N 1
ATOM 679 C CA . ALA A 1 88 ? 2.082 -4.198 -7.098 1.00 98.12 88 ALA A CA 1
ATOM 680 C C . ALA A 1 88 ? 0.621 -4.569 -7.385 1.00 98.12 88 ALA A C 1
ATOM 682 O O . ALA A 1 88 ? -0.276 -4.127 -6.665 1.00 98.12 88 ALA A O 1
ATOM 683 N N . PHE A 1 89 ? 0.384 -5.444 -8.369 1.00 98.12 89 PHE A N 1
ATOM 684 C CA . PHE A 1 89 ? -0.942 -6.010 -8.628 1.00 98.12 89 PHE A CA 1
ATOM 685 C C . PHE A 1 89 ? -1.505 -6.718 -7.390 1.00 98.12 89 PHE A C 1
ATOM 687 O O . PHE A 1 89 ? -2.605 -6.403 -6.935 1.00 98.12 89 PHE A O 1
ATOM 694 N N . GLY A 1 90 ? -0.731 -7.642 -6.811 1.00 98.31 90 GLY A N 1
ATOM 695 C CA . GLY A 1 90 ? -1.140 -8.372 -5.613 1.00 98.31 90 GLY A CA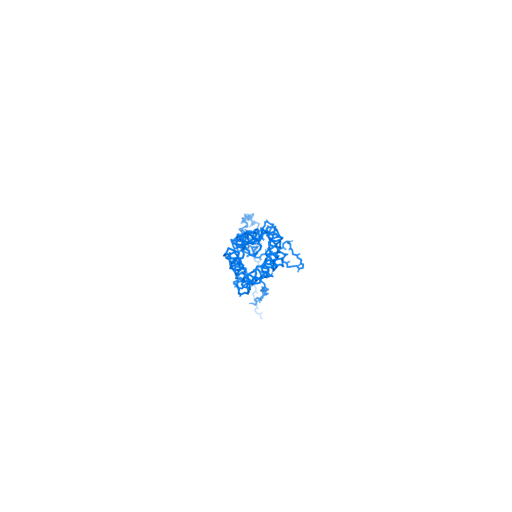 1
ATOM 696 C C . GLY A 1 90 ? -1.405 -7.441 -4.426 1.00 98.31 90 GLY A C 1
ATOM 697 O O . GLY A 1 90 ? -2.401 -7.616 -3.725 1.00 98.31 90 GLY A O 1
ATOM 698 N N . ALA A 1 91 ? -0.559 -6.425 -4.227 1.00 98.25 91 ALA A N 1
ATOM 699 C CA . ALA A 1 91 ? -0.720 -5.437 -3.164 1.00 98.25 91 ALA A CA 1
ATOM 700 C C . ALA A 1 91 ? -2.029 -4.660 -3.324 1.00 98.25 91 ALA A C 1
ATOM 702 O O . ALA A 1 91 ? -2.763 -4.487 -2.354 1.00 98.25 91 ALA A O 1
ATOM 703 N N . PHE A 1 92 ? -2.345 -4.227 -4.546 1.00 98.38 92 PHE A N 1
ATOM 704 C CA . PHE A 1 92 ? -3.577 -3.503 -4.835 1.00 98.38 92 PHE A CA 1
ATOM 705 C C . PHE A 1 92 ? -4.822 -4.377 -4.633 1.00 98.38 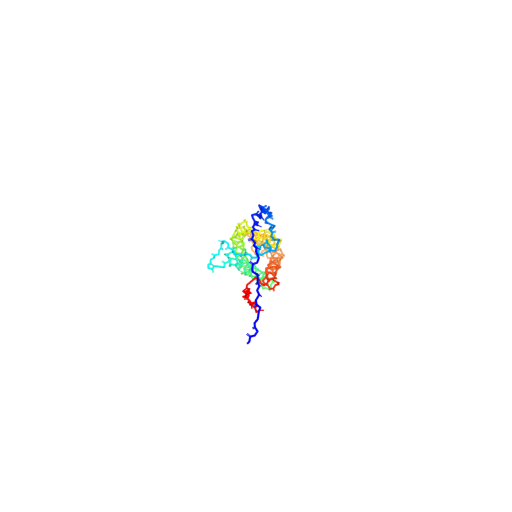92 PHE A C 1
ATOM 707 O O . PHE A 1 92 ? -5.750 -3.963 -3.940 1.00 98.38 92 PHE A O 1
ATOM 714 N N . VAL A 1 93 ? -4.832 -5.604 -5.165 1.00 98.38 93 VAL A N 1
ATOM 715 C CA . VAL A 1 93 ? -5.977 -6.523 -5.031 1.00 98.38 93 VAL A CA 1
ATOM 716 C C . VAL A 1 93 ? -6.218 -6.895 -3.569 1.00 98.38 93 VAL A C 1
ATOM 718 O O . VAL A 1 93 ? -7.341 -6.773 -3.080 1.00 98.38 93 VAL A O 1
ATOM 721 N N . MET A 1 94 ? -5.173 -7.292 -2.841 1.00 97.81 94 MET A N 1
ATOM 722 C CA . MET A 1 94 ? -5.306 -7.620 -1.418 1.00 97.81 94 MET A CA 1
ATOM 723 C C . MET A 1 94 ? -5.643 -6.387 -0.578 1.00 97.81 94 MET A C 1
ATOM 725 O O . MET A 1 94 ? -6.421 -6.489 0.369 1.00 97.81 94 MET A O 1
ATOM 729 N N . GLY A 1 95 ? -5.121 -5.217 -0.949 1.00 97.19 95 GLY A N 1
ATOM 730 C CA . GLY A 1 95 ? -5.484 -3.939 -0.346 1.00 97.19 95 GLY A CA 1
ATOM 731 C C . GLY A 1 95 ? -6.960 -3.594 -0.542 1.00 97.19 95 GLY A C 1
ATOM 732 O O . GLY A 1 95 ? -7.592 -3.103 0.390 1.00 97.19 95 GLY A O 1
ATOM 733 N N . LEU A 1 96 ? -7.539 -3.907 -1.703 1.00 98.00 96 LEU A N 1
ATOM 734 C CA . LEU A 1 96 ? -8.965 -3.716 -1.963 1.00 98.00 96 LEU A CA 1
ATOM 735 C C . LEU A 1 96 ? -9.815 -4.640 -1.082 1.00 98.00 96 LEU A C 1
ATOM 737 O O . LEU A 1 96 ? -10.758 -4.176 -0.443 1.00 98.00 96 LEU A O 1
ATOM 741 N N . VAL A 1 97 ? -9.450 -5.925 -0.992 1.00 97.06 97 VAL A N 1
ATOM 742 C CA . VAL A 1 97 ? -10.144 -6.899 -0.130 1.00 97.06 97 VAL A CA 1
ATOM 743 C C . VAL A 1 97 ? -10.073 -6.466 1.340 1.00 97.06 97 VAL A C 1
ATOM 745 O O . VAL A 1 97 ? -11.105 -6.391 2.007 1.00 97.06 97 VAL A O 1
ATOM 748 N N . ALA A 1 98 ? -8.883 -6.098 1.825 1.00 94.88 98 ALA A N 1
ATOM 749 C CA . ALA A 1 98 ? -8.687 -5.593 3.184 1.00 94.88 98 ALA A CA 1
ATOM 750 C C . ALA A 1 98 ? -9.462 -4.285 3.440 1.00 94.88 98 ALA A C 1
ATOM 752 O O . ALA A 1 98 ? -10.073 -4.110 4.498 1.00 94.88 98 ALA A O 1
ATOM 753 N N . GLY A 1 99 ? -9.472 -3.378 2.459 1.00 94.25 99 GLY A N 1
ATOM 754 C CA . GLY A 1 99 ? -10.187 -2.105 2.517 1.00 94.25 99 GLY A CA 1
ATOM 755 C C . GLY A 1 99 ? -11.699 -2.288 2.615 1.00 94.25 99 GLY A C 1
ATOM 756 O O . GLY A 1 99 ? -12.339 -1.616 3.424 1.00 94.25 99 GLY A O 1
ATOM 757 N N . VAL A 1 100 ? -12.274 -3.237 1.868 1.00 95.19 100 VAL A N 1
ATOM 758 C CA . VAL A 1 100 ? -13.698 -3.588 1.981 1.00 95.19 100 VAL A CA 1
ATOM 759 C C . VAL A 1 100 ? -14.007 -4.097 3.385 1.00 95.19 100 VAL A C 1
ATOM 761 O O . VAL A 1 100 ? -14.908 -3.559 4.029 1.00 95.19 100 VAL A O 1
ATOM 764 N N . THR A 1 101 ? -13.240 -5.065 3.898 1.00 91.88 101 THR A N 1
ATOM 765 C CA . THR A 1 101 ? -13.485 -5.606 5.245 1.00 91.88 101 THR A CA 1
ATOM 766 C C . THR A 1 101 ? -13.368 -4.532 6.328 1.00 91.88 101 THR A C 1
ATOM 768 O O . THR A 1 101 ? -14.273 -4.406 7.152 1.00 91.88 101 THR A O 1
ATOM 771 N N . GLY A 1 102 ? -12.336 -3.682 6.263 1.00 90.12 102 GLY A N 1
ATOM 772 C CA . GLY A 1 102 ? -12.131 -2.607 7.237 1.00 90.12 102 GLY A CA 1
ATOM 773 C C . GLY A 1 102 ? -13.192 -1.505 7.155 1.00 90.12 102 GLY A C 1
ATOM 774 O O . GLY A 1 102 ? -13.606 -0.964 8.179 1.00 90.12 102 GLY A O 1
ATOM 775 N N . THR A 1 103 ? -13.694 -1.199 5.953 1.00 91.94 103 THR A N 1
ATOM 776 C CA . THR A 1 103 ? -14.808 -0.249 5.776 1.00 91.94 103 THR A CA 1
ATOM 777 C C . THR A 1 103 ? -16.081 -0.789 6.418 1.00 91.94 103 THR A C 1
ATOM 779 O O . THR A 1 103 ? -16.776 -0.059 7.125 1.00 91.94 103 THR A O 1
ATOM 782 N N . VAL A 1 104 ? -16.384 -2.071 6.204 1.00 90.62 104 VAL A N 1
ATOM 783 C CA . VAL A 1 104 ? -17.561 -2.711 6.799 1.00 90.62 104 VAL A CA 1
ATOM 784 C C . VAL A 1 104 ? -17.473 -2.679 8.329 1.00 90.62 104 VAL A C 1
ATOM 786 O O . VAL A 1 104 ? -18.436 -2.273 8.981 1.00 90.62 104 VAL A O 1
ATOM 789 N N . GLU A 1 105 ? -16.322 -3.010 8.916 1.00 86.56 105 GLU A N 1
ATOM 790 C CA . GLU A 1 105 ? -16.129 -2.943 10.372 1.00 86.56 105 GLU A CA 1
ATOM 791 C C . GLU A 1 105 ? -16.244 -1.511 10.919 1.00 86.56 105 GLU A C 1
ATOM 793 O O . GLU A 1 105 ? -16.927 -1.301 11.924 1.00 86.56 105 GLU A O 1
ATOM 798 N N . LEU A 1 106 ? -15.661 -0.514 10.238 1.00 87.12 106 LEU A N 1
ATOM 799 C CA . LEU A 1 106 ? -15.767 0.899 10.625 1.00 87.12 106 LEU A CA 1
ATOM 800 C C . LEU A 1 106 ? -17.224 1.386 10.629 1.00 87.12 106 LEU A C 1
ATOM 802 O O . LEU A 1 106 ? -17.612 2.174 11.491 1.00 87.12 106 LEU A O 1
ATOM 806 N N . LEU A 1 107 ? -18.038 0.946 9.669 1.00 88.00 107 LEU A N 1
ATOM 807 C CA . LEU A 1 107 ? -19.424 1.398 9.543 1.00 88.00 107 LEU A CA 1
ATOM 808 C C . LEU A 1 107 ? -20.380 0.672 10.497 1.00 88.00 107 LEU A C 1
ATOM 810 O O . LEU A 1 107 ? -21.317 1.306 10.997 1.00 88.00 107 LEU A O 1
ATOM 814 N N . ILE A 1 108 ? -20.148 -0.618 10.757 1.00 85.31 108 ILE A N 1
ATOM 815 C CA . ILE A 1 108 ? -21.013 -1.454 11.603 1.00 85.31 108 ILE A CA 1
ATOM 816 C C . ILE A 1 108 ? -20.725 -1.230 13.092 1.00 85.31 108 ILE A C 1
ATOM 818 O O . ILE A 1 108 ? -21.658 -1.096 13.891 1.00 85.31 108 ILE A O 1
ATOM 822 N N . VAL A 1 109 ? -19.453 -1.142 13.488 1.00 81.38 109 VAL A N 1
ATOM 823 C CA . VAL A 1 109 ? -19.070 -1.100 14.904 1.00 81.38 109 VAL A CA 1
ATOM 824 C C . VAL A 1 109 ? -19.052 0.344 15.411 1.00 81.38 109 VAL A C 1
ATOM 826 O O . VAL A 1 109 ? -18.094 1.096 15.221 1.00 81.38 109 VAL A O 1
ATOM 829 N N . ARG A 1 110 ? -20.120 0.740 16.119 1.00 74.62 110 ARG A N 1
ATOM 830 C CA . ARG A 1 110 ? -20.299 2.105 16.664 1.00 74.62 110 ARG A CA 1
ATOM 831 C C . ARG A 1 110 ? -19.111 2.584 17.511 1.00 74.62 110 ARG A C 1
ATOM 833 O O . ARG A 1 110 ? -18.729 3.747 17.408 1.00 74.62 110 ARG A O 1
ATOM 840 N N . GLY A 1 111 ? -18.514 1.692 18.307 1.00 76.88 111 GLY A N 1
ATOM 841 C CA . GLY A 1 111 ? -17.359 2.002 19.158 1.00 76.88 111 GLY A CA 1
ATOM 842 C C . GLY A 1 111 ? -16.087 2.357 18.379 1.00 76.88 111 GLY A C 1
ATOM 843 O O . GLY A 1 111 ? -15.301 3.180 18.845 1.00 76.88 111 GLY A O 1
ATOM 844 N N . ILE A 1 112 ? -15.908 1.798 17.176 1.00 76.81 112 ILE A N 1
ATOM 845 C CA . ILE A 1 112 ? -14.781 2.112 16.284 1.00 76.81 112 ILE A CA 1
ATOM 846 C C . ILE A 1 112 ? -15.056 3.435 15.558 1.00 76.81 112 ILE A C 1
ATOM 848 O O . ILE A 1 112 ? -14.210 4.327 15.541 1.00 76.81 112 ILE A O 1
ATOM 852 N N . ARG A 1 113 ? -16.270 3.617 15.025 1.00 82.25 113 ARG A N 1
ATOM 853 C CA . ARG A 1 113 ? -16.644 4.813 14.251 1.00 82.25 113 ARG A CA 1
ATOM 854 C C . ARG A 1 113 ? -16.580 6.126 15.031 1.00 82.25 113 ARG A C 1
ATOM 856 O O . ARG A 1 113 ? -16.328 7.173 14.439 1.00 82.25 113 ARG A O 1
ATOM 863 N N . ASN A 1 114 ? -16.830 6.093 16.338 1.00 79.62 114 ASN A N 1
ATOM 864 C CA . ASN A 1 114 ? -16.844 7.297 17.173 1.00 79.62 114 ASN A CA 1
ATOM 865 C C . ASN A 1 114 ? -15.438 7.805 17.550 1.00 79.62 114 ASN A C 1
ATOM 867 O O . ASN A 1 114 ? -15.323 8.831 18.217 1.00 79.62 114 ASN A O 1
ATOM 871 N N . ARG A 1 115 ? -14.365 7.121 17.129 1.00 80.06 115 ARG A N 1
ATOM 872 C CA . ARG A 1 115 ? -12.982 7.504 17.442 1.00 80.06 115 ARG A CA 1
ATOM 873 C C . ARG A 1 115 ? -12.328 8.210 16.256 1.00 80.06 115 ARG A C 1
ATOM 875 O O . ARG A 1 115 ? -12.274 7.673 15.152 1.00 80.06 115 ARG A O 1
ATOM 882 N N . SER A 1 116 ? -11.747 9.385 16.497 1.00 83.75 116 SER A N 1
ATOM 883 C CA . SER A 1 116 ? -11.008 10.147 15.474 1.00 83.75 116 SER A CA 1
ATOM 884 C C . SER A 1 116 ? -9.835 9.357 14.882 1.00 83.75 116 SER A C 1
ATOM 886 O O . SER A 1 116 ? -9.608 9.401 13.677 1.00 83.75 116 SER A O 1
ATOM 888 N N . ALA A 1 117 ? -9.138 8.569 15.707 1.00 81.75 117 ALA A N 1
ATOM 889 C CA . ALA A 1 117 ? -8.020 7.732 15.276 1.00 81.75 117 ALA A CA 1
ATOM 890 C C . ALA A 1 117 ? -8.411 6.720 14.183 1.00 81.75 117 ALA A C 1
ATOM 892 O O . ALA A 1 117 ? -7.633 6.495 13.256 1.00 81.75 117 ALA A O 1
ATOM 893 N N . SER A 1 118 ? -9.621 6.155 14.250 1.00 84.31 118 SER A N 1
ATOM 894 C CA . SER A 1 118 ? -10.124 5.199 13.257 1.00 84.31 118 SER A CA 1
ATOM 895 C C . SER A 1 118 ? -10.336 5.856 11.893 1.00 84.31 118 SER A C 1
ATOM 897 O O . SER A 1 118 ? -9.964 5.27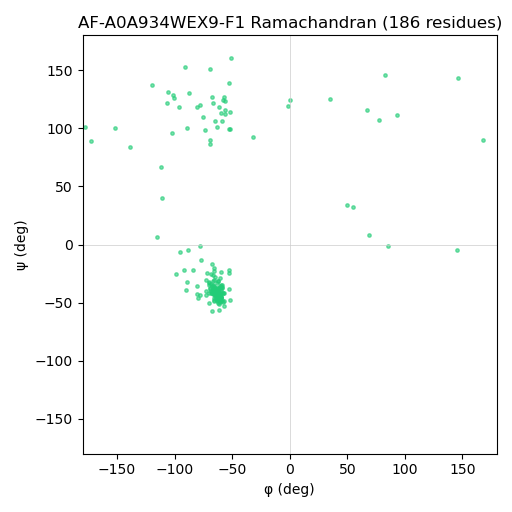9 10.873 1.00 84.31 118 SER A O 1
ATOM 899 N N . TRP A 1 119 ? -10.842 7.092 11.864 1.00 89.12 119 TRP A N 1
ATOM 900 C CA . TRP A 1 119 ? -10.980 7.865 10.627 1.00 89.12 119 TRP A CA 1
ATOM 901 C C . TRP A 1 119 ? -9.629 8.271 10.039 1.00 89.12 119 TRP A C 1
ATOM 903 O O . TRP A 1 119 ? -9.433 8.141 8.833 1.00 89.12 119 TRP A O 1
ATOM 913 N N . THR A 1 120 ? -8.672 8.695 10.870 1.00 89.25 120 THR A N 1
ATOM 914 C CA . THR A 1 120 ? -7.310 8.997 10.400 1.00 89.25 120 THR A CA 1
ATOM 915 C C . THR A 1 120 ? -6.648 7.763 9.792 1.00 89.25 120 THR A C 1
ATOM 917 O O . THR A 1 120 ? -6.079 7.848 8.705 1.00 89.25 120 THR A O 1
ATOM 920 N N . HIS A 1 121 ? -6.755 6.604 10.449 1.00 89.38 121 HIS A N 1
ATOM 921 C CA . HIS A 1 121 ? -6.237 5.346 9.912 1.00 89.38 121 HIS A CA 1
ATOM 922 C C . HIS A 1 121 ? -6.920 4.973 8.589 1.00 89.38 121 HIS A C 1
ATOM 924 O O . HIS A 1 121 ? -6.237 4.617 7.634 1.00 89.38 121 HIS A O 1
ATOM 930 N N . PHE A 1 122 ? -8.247 5.112 8.504 1.00 91.94 122 PHE A N 1
ATOM 931 C CA . PHE A 1 122 ? -9.000 4.856 7.277 1.00 91.94 122 PHE A CA 1
ATOM 932 C C . PHE A 1 122 ? -8.542 5.748 6.114 1.00 91.94 122 PHE A C 1
ATOM 934 O O . PHE A 1 122 ? -8.298 5.248 5.018 1.00 91.94 122 PHE A O 1
ATOM 941 N N . ILE A 1 123 ? -8.352 7.049 6.351 1.00 94.81 123 ILE A N 1
ATOM 942 C CA . ILE A 1 123 ? -7.863 7.988 5.329 1.00 94.81 123 ILE A CA 1
ATOM 943 C C . ILE A 1 123 ? -6.463 7.586 4.849 1.00 94.81 123 ILE A C 1
ATOM 945 O O . ILE A 1 123 ? -6.233 7.514 3.642 1.00 94.81 123 ILE A O 1
ATOM 949 N N . LEU A 1 124 ? -5.545 7.273 5.769 1.00 93.19 124 LEU A N 1
ATOM 950 C CA . LEU A 1 124 ? -4.196 6.814 5.420 1.00 93.19 124 LEU A CA 1
ATOM 951 C C . LEU A 1 124 ? -4.223 5.494 4.634 1.00 93.19 124 LEU A C 1
ATOM 953 O O . LEU A 1 124 ? -3.489 5.349 3.658 1.00 93.19 124 LEU A O 1
ATOM 957 N N . ALA A 1 125 ? -5.104 4.564 5.006 1.00 94.19 125 ALA A N 1
ATOM 958 C CA . ALA A 1 125 ? -5.279 3.297 4.305 1.00 94.19 125 ALA A CA 1
ATOM 959 C C . ALA A 1 125 ? -5.818 3.494 2.877 1.00 94.19 125 ALA A C 1
ATOM 961 O O . ALA A 1 125 ? -5.309 2.877 1.943 1.00 94.19 125 ALA A O 1
ATOM 962 N N . VAL A 1 126 ? -6.793 4.388 2.675 1.00 96.75 126 VAL A N 1
ATOM 963 C CA . VAL A 1 126 ? -7.311 4.731 1.336 1.00 96.75 126 VAL A CA 1
ATOM 964 C C . VAL A 1 126 ? -6.249 5.442 0.492 1.00 96.75 126 VAL A C 1
ATOM 966 O O . VAL A 1 126 ? -6.124 5.161 -0.704 1.00 96.75 126 VAL A O 1
ATOM 969 N N . MET A 1 127 ? -5.442 6.322 1.096 1.00 97.88 127 MET A N 1
ATOM 970 C CA . MET A 1 127 ? -4.299 6.947 0.420 1.00 97.88 127 MET A CA 1
ATOM 971 C C . MET A 1 127 ? -3.273 5.898 -0.015 1.00 97.88 127 MET A C 1
ATOM 973 O O . MET A 1 127 ? -2.869 5.891 -1.176 1.00 97.88 127 MET A O 1
ATOM 977 N N . LEU A 1 128 ? -2.898 4.974 0.876 1.00 97.31 128 LEU A N 1
ATOM 978 C CA . LEU A 1 128 ? -1.997 3.869 0.553 1.00 97.31 128 LEU A CA 1
ATOM 979 C C . LEU A 1 128 ? -2.561 3.002 -0.579 1.00 97.31 128 LEU A C 1
ATOM 981 O O . LEU A 1 128 ? -1.851 2.739 -1.546 1.00 97.31 128 LEU A O 1
ATOM 985 N N . LEU A 1 129 ? -3.837 2.612 -0.506 1.00 98.12 129 LEU A N 1
ATOM 986 C CA . LEU A 1 129 ? -4.500 1.833 -1.556 1.00 98.12 129 LEU A CA 1
ATOM 987 C C . LEU A 1 129 ? -4.467 2.556 -2.911 1.00 98.12 129 LEU A C 1
ATOM 989 O O . LEU A 1 129 ? -4.185 1.933 -3.934 1.00 98.12 129 LEU A O 1
ATOM 993 N N . SER A 1 130 ? -4.694 3.871 -2.911 1.00 98.44 130 SER A N 1
ATOM 994 C CA . SER A 1 130 ? -4.615 4.703 -4.118 1.00 98.44 130 SER A CA 1
ATOM 995 C C . SER A 1 130 ? -3.200 4.729 -4.700 1.00 98.44 130 SER A C 1
ATOM 997 O O . SER A 1 130 ? -3.035 4.602 -5.911 1.00 98.44 130 SER A O 1
ATOM 999 N N . VAL A 1 131 ? -2.170 4.838 -3.853 1.00 98.50 131 VAL A N 1
ATOM 1000 C CA . VAL A 1 131 ? -0.761 4.799 -4.283 1.00 98.50 131 VAL A CA 1
ATOM 1001 C C . VAL A 1 131 ? -0.389 3.426 -4.843 1.00 98.50 131 VAL A C 1
ATOM 1003 O O . VAL A 1 131 ? 0.255 3.359 -5.887 1.00 98.50 131 VAL A O 1
ATOM 1006 N N . LEU A 1 132 ? -0.818 2.332 -4.204 1.00 98.25 132 LEU A N 1
ATOM 1007 C CA . LEU A 1 132 ? -0.597 0.970 -4.707 1.00 98.25 132 LEU A CA 1
ATOM 1008 C C . LEU A 1 132 ? -1.267 0.759 -6.071 1.00 98.25 132 LEU A C 1
ATOM 1010 O O . LEU A 1 132 ? -0.639 0.227 -6.985 1.00 98.25 132 LEU A O 1
ATOM 1014 N N . GLY A 1 133 ? -2.506 1.233 -6.227 1.00 98.06 133 GLY A N 1
ATOM 1015 C CA . GLY A 1 133 ? -3.228 1.193 -7.498 1.00 98.06 133 GLY A CA 1
ATOM 1016 C C . GLY A 1 133 ? -2.533 2.005 -8.588 1.00 98.06 133 GLY A C 1
ATOM 1017 O O . GLY A 1 133 ? -2.309 1.491 -9.680 1.00 98.06 133 GLY A O 1
ATOM 1018 N N . ALA A 1 134 ? -2.114 3.237 -8.284 1.00 98.06 134 ALA A N 1
ATOM 1019 C CA . ALA A 1 134 ? -1.365 4.075 -9.219 1.00 98.06 134 ALA A CA 1
ATOM 1020 C C . ALA A 1 134 ? -0.034 3.426 -9.634 1.00 98.06 134 ALA A C 1
ATOM 1022 O O . ALA A 1 134 ? 0.302 3.425 -10.816 1.00 98.06 134 ALA A O 1
ATOM 1023 N N . ASN A 1 135 ? 0.695 2.830 -8.685 1.00 97.56 135 ASN A N 1
ATOM 1024 C CA . ASN A 1 135 ? 1.962 2.144 -8.944 1.00 97.56 135 ASN A CA 1
ATOM 1025 C C . ASN A 1 135 ? 1.765 0.930 -9.863 1.00 97.56 135 ASN A C 1
ATOM 1027 O O . ASN A 1 135 ? 2.535 0.733 -10.799 1.00 97.56 135 ASN A O 1
ATOM 1031 N N . TRP A 1 136 ? 0.705 0.148 -9.644 1.00 98.00 136 TRP A N 1
ATOM 1032 C CA . TRP A 1 136 ? 0.372 -0.965 -10.527 1.00 98.00 136 TRP A CA 1
ATOM 1033 C C . TRP A 1 136 ? -0.035 -0.494 -11.929 1.00 98.00 136 TRP A C 1
ATOM 1035 O O . TRP A 1 136 ? 0.520 -0.987 -12.909 1.00 98.00 136 TRP A O 1
ATOM 1045 N N . VAL A 1 137 ? -0.942 0.483 -12.033 1.00 97.38 137 VAL A N 1
ATOM 1046 C CA . VAL A 1 137 ? -1.420 1.013 -13.324 1.00 97.38 137 VAL A CA 1
ATOM 1047 C C . VAL A 1 137 ? -0.265 1.542 -14.171 1.00 97.38 137 VAL A C 1
ATOM 1049 O O . VAL A 1 137 ? -0.199 1.246 -15.360 1.00 97.38 137 VAL A O 1
ATOM 1052 N N . LEU A 1 138 ? 0.690 2.244 -13.554 1.00 96.38 138 LEU A N 1
ATOM 1053 C CA . LEU A 1 138 ? 1.870 2.781 -14.240 1.00 96.38 138 LEU A CA 1
ATOM 1054 C C . LEU A 1 138 ? 2.721 1.678 -14.900 1.00 96.38 138 LEU A C 1
ATOM 1056 O O . LEU A 1 138 ? 3.424 1.940 -15.869 1.00 96.38 138 LEU A O 1
ATOM 1060 N N . ARG A 1 139 ? 2.636 0.433 -14.415 1.00 95.44 139 ARG A N 1
ATOM 1061 C CA . ARG A 1 139 ? 3.427 -0.708 -14.902 1.00 95.44 139 ARG A CA 1
ATOM 1062 C C . ARG A 1 139 ? 2.721 -1.567 -15.955 1.00 95.44 139 ARG A C 1
ATOM 1064 O O . ARG A 1 139 ? 3.374 -2.463 -16.488 1.00 95.44 139 ARG A O 1
ATOM 1071 N N . ILE A 1 140 ? 1.438 -1.330 -16.257 1.00 93.50 140 ILE A N 1
ATOM 1072 C CA . ILE A 1 140 ? 0.643 -2.179 -17.171 1.00 93.50 140 ILE A CA 1
ATOM 1073 C C . ILE A 1 140 ? 1.226 -2.178 -18.592 1.00 93.50 140 ILE A C 1
ATOM 1075 O O . ILE A 1 140 ? 1.382 -3.245 -19.182 1.00 93.50 140 ILE A O 1
ATOM 1079 N N . ASP A 1 141 ? 1.605 -1.007 -19.106 1.00 89.31 141 ASP A N 1
ATOM 1080 C CA . ASP A 1 141 ? 2.075 -0.848 -20.491 1.00 89.31 141 ASP A CA 1
ATOM 1081 C C . ASP A 1 141 ? 3.590 -1.069 -20.660 1.00 89.31 141 ASP A C 1
ATOM 1083 O O . ASP A 1 141 ? 4.109 -1.061 -21.776 1.00 89.31 141 ASP A O 1
ATOM 1087 N N . GLY A 1 142 ? 4.325 -1.275 -19.562 1.00 90.00 142 GLY A N 1
ATOM 1088 C CA . GLY A 1 142 ? 5.775 -1.453 -19.608 1.00 90.00 142 GLY A CA 1
ATOM 1089 C C . GLY A 1 142 ? 6.432 -1.371 -18.237 1.00 90.00 142 GLY A C 1
ATOM 1090 O O . GLY A 1 142 ? 6.878 -0.306 -17.815 1.00 90.00 142 GLY A O 1
ATOM 1091 N N . ALA A 1 143 ? 6.548 -2.514 -17.559 1.00 88.88 143 ALA A N 1
ATOM 1092 C CA . ALA A 1 143 ? 7.069 -2.577 -16.195 1.00 88.88 143 ALA A CA 1
ATOM 1093 C C . ALA A 1 143 ? 8.499 -2.022 -16.047 1.00 88.88 143 ALA A C 1
ATOM 1095 O O . ALA A 1 143 ? 8.796 -1.416 -15.026 1.00 88.88 143 ALA A O 1
ATOM 1096 N N . GLU A 1 144 ? 9.368 -2.199 -17.048 1.00 92.50 144 GLU A N 1
ATOM 1097 C CA . GLU A 1 144 ? 10.769 -1.742 -17.022 1.00 92.50 144 GLU A CA 1
ATOM 1098 C C . GLU A 1 144 ? 10.890 -0.216 -17.097 1.00 92.50 144 GLU A C 1
ATOM 1100 O O . GLU A 1 144 ? 11.540 0.406 -16.256 1.00 92.50 144 GLU A O 1
ATOM 1105 N N . ALA A 1 145 ? 10.216 0.399 -18.073 1.00 92.88 145 ALA A N 1
ATOM 1106 C CA . ALA A 1 145 ? 10.205 1.851 -18.247 1.00 92.88 145 ALA A CA 1
ATOM 1107 C C . ALA A 1 145 ? 9.491 2.566 -17.088 1.00 92.88 145 ALA A C 1
ATOM 1109 O O . ALA A 1 145 ? 9.802 3.712 -16.776 1.00 92.88 145 ALA A O 1
ATOM 1110 N N . ALA A 1 146 ? 8.557 1.877 -16.430 1.00 93.12 146 ALA A N 1
ATOM 1111 C CA . ALA A 1 146 ? 7.809 2.393 -15.295 1.00 93.12 146 ALA A CA 1
ATOM 1112 C C . ALA A 1 146 ? 8.641 2.530 -14.008 1.00 93.12 146 ALA A C 1
ATOM 1114 O O . ALA A 1 146 ? 8.283 3.345 -13.155 1.00 93.12 146 ALA A O 1
ATOM 1115 N N . VAL A 1 147 ? 9.729 1.760 -13.836 1.00 92.62 147 VAL A N 1
ATOM 1116 C CA . VAL A 1 147 ? 10.465 1.725 -12.557 1.00 92.62 147 VAL A CA 1
ATOM 1117 C C . VAL A 1 147 ? 11.068 3.086 -12.215 1.00 92.62 147 VAL A C 1
ATOM 1119 O O . VAL A 1 147 ? 10.906 3.559 -11.091 1.00 92.62 147 VAL A O 1
ATOM 1122 N N . LEU A 1 148 ? 11.742 3.740 -13.165 1.00 92.19 148 LEU A N 1
ATOM 1123 C CA . LEU A 1 148 ? 12.445 4.998 -12.913 1.00 92.19 148 LEU A CA 1
ATOM 1124 C C . LEU A 1 148 ? 11.904 6.152 -13.770 1.00 92.19 148 LEU A C 1
ATOM 1126 O O . LEU A 1 148 ? 11.720 5.981 -14.972 1.00 92.19 148 LEU A O 1
ATOM 1130 N N . PRO A 1 149 ? 11.725 7.354 -13.186 1.00 94.12 149 PRO A N 1
ATOM 1131 C CA . PRO A 1 149 ? 11.835 7.666 -11.753 1.00 94.12 149 PRO A CA 1
ATOM 1132 C C . PRO A 1 149 ? 10.542 7.372 -10.966 1.00 94.12 149 PRO A C 1
ATOM 1134 O O . PRO A 1 149 ? 10.579 7.207 -9.747 1.00 94.12 149 PRO A O 1
ATOM 1137 N N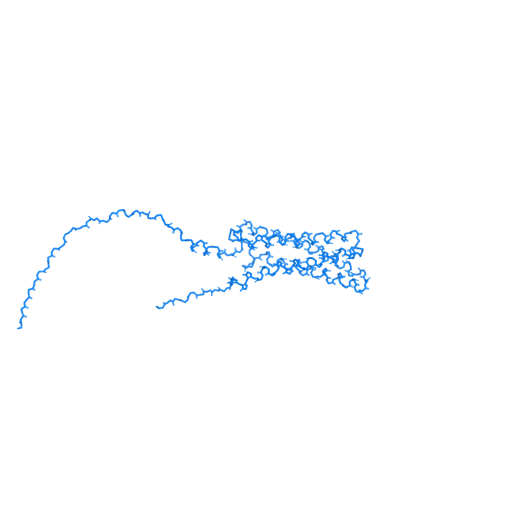 . PHE A 1 150 ? 9.393 7.328 -11.646 1.00 95.19 150 PHE A N 1
ATOM 1138 C CA . PHE A 1 150 ? 8.084 7.421 -10.997 1.00 95.19 150 PHE A CA 1
ATOM 1139 C C . PHE A 1 150 ? 7.681 6.162 -10.222 1.00 95.19 150 PHE A C 1
ATOM 1141 O O . PHE A 1 150 ? 7.146 6.294 -9.121 1.00 95.19 150 PHE A O 1
ATOM 1148 N N . GLY A 1 151 ? 7.961 4.960 -10.737 1.00 95.81 151 GLY A N 1
ATOM 1149 C CA . GLY A 1 151 ? 7.655 3.702 -10.047 1.00 95.81 151 GLY A CA 1
ATOM 1150 C C . GLY A 1 151 ? 8.329 3.616 -8.679 1.00 95.81 151 GLY A C 1
ATOM 1151 O O . GLY A 1 151 ? 7.649 3.413 -7.675 1.00 95.81 151 GLY A O 1
ATOM 1152 N N . LEU A 1 152 ? 9.634 3.890 -8.616 1.00 96.94 152 LEU A N 1
ATOM 1153 C CA . LEU A 1 152 ? 10.408 3.895 -7.374 1.00 96.94 152 LEU A CA 1
ATOM 1154 C C . LEU A 1 152 ? 9.913 4.969 -6.392 1.00 96.94 152 LEU A C 1
ATOM 1156 O O . LEU A 1 152 ? 9.815 4.699 -5.195 1.00 96.94 152 LEU A O 1
ATOM 1160 N N . MET A 1 153 ? 9.549 6.166 -6.870 1.00 97.88 153 MET A N 1
ATOM 1161 C CA . MET A 1 153 ? 8.955 7.208 -6.016 1.00 97.88 153 MET A CA 1
ATOM 1162 C C . MET A 1 153 ? 7.624 6.758 -5.401 1.00 97.88 153 MET A C 1
ATOM 1164 O O . MET A 1 153 ? 7.401 6.960 -4.206 1.00 97.88 153 MET A O 1
ATOM 1168 N N . LEU A 1 154 ? 6.752 6.120 -6.189 1.00 97.81 154 LEU A N 1
ATOM 1169 C CA . LEU A 1 154 ? 5.490 5.566 -5.691 1.00 97.81 154 LEU A CA 1
ATOM 1170 C C . LEU A 1 154 ? 5.724 4.414 -4.709 1.00 97.81 154 LEU A C 1
ATOM 1172 O O . LEU A 1 154 ? 4.997 4.303 -3.725 1.00 97.81 154 LEU A O 1
ATOM 1176 N N . SER A 1 155 ? 6.746 3.587 -4.928 1.00 97.69 155 SER A N 1
ATOM 1177 C CA . SER A 1 155 ? 7.116 2.498 -4.016 1.00 97.69 155 SER A CA 1
ATOM 1178 C C . SER A 1 155 ? 7.651 3.017 -2.681 1.00 97.69 155 SER A C 1
ATOM 1180 O O . SER A 1 155 ? 7.259 2.519 -1.625 1.00 97.69 155 SER A O 1
ATOM 1182 N N . LEU A 1 156 ? 8.479 4.066 -2.704 1.00 98.12 156 LEU A N 1
ATOM 1183 C CA . LEU A 1 156 ? 8.937 4.759 -1.496 1.00 98.12 156 LEU A CA 1
ATOM 1184 C C . LEU A 1 156 ? 7.769 5.404 -0.743 1.00 98.12 156 LEU A C 1
ATOM 1186 O O . LEU A 1 156 ? 7.669 5.262 0.476 1.00 98.12 156 LEU A O 1
ATOM 1190 N N . LEU A 1 157 ? 6.860 6.067 -1.462 1.00 98.38 157 LEU A N 1
ATOM 1191 C CA . LEU A 1 157 ? 5.658 6.654 -0.874 1.00 98.38 157 LEU A CA 1
ATOM 1192 C C . LEU A 1 157 ? 4.752 5.579 -0.255 1.00 98.38 157 LEU A C 1
ATOM 1194 O O . LEU A 1 157 ? 4.278 5.761 0.865 1.00 98.38 157 LEU A O 1
ATOM 1198 N N . ALA A 1 158 ? 4.546 4.450 -0.938 1.00 98.00 158 ALA A N 1
ATOM 1199 C CA . ALA A 1 158 ? 3.762 3.329 -0.426 1.00 98.00 158 ALA A CA 1
ATOM 1200 C C . ALA A 1 158 ? 4.382 2.735 0.847 1.00 98.00 158 ALA A C 1
ATOM 1202 O O . ALA A 1 158 ? 3.675 2.530 1.834 1.00 98.00 158 ALA A O 1
ATOM 1203 N N . ALA A 1 159 ? 5.698 2.507 0.868 1.00 97.12 159 ALA A N 1
ATOM 1204 C CA . ALA A 1 159 ? 6.398 2.013 2.054 1.00 97.12 159 ALA A CA 1
ATOM 1205 C C . ALA A 1 159 ? 6.336 3.017 3.220 1.00 97.12 159 ALA A C 1
ATOM 1207 O O . ALA A 1 159 ? 6.072 2.630 4.359 1.00 97.12 159 ALA A O 1
ATOM 1208 N N . GLY A 1 160 ? 6.497 4.315 2.937 1.00 96.62 160 GLY A N 1
ATOM 1209 C CA . GLY A 1 160 ? 6.357 5.384 3.927 1.00 96.62 160 GLY A CA 1
ATOM 1210 C C . GLY A 1 160 ? 4.949 5.454 4.521 1.00 96.62 160 GLY A C 1
ATOM 1211 O O . GLY A 1 160 ? 4.791 5.423 5.741 1.00 96.62 160 GLY A O 1
ATOM 1212 N N . LEU A 1 161 ? 3.915 5.470 3.672 1.00 95.50 161 LEU A N 1
ATOM 1213 C CA . LEU A 1 161 ? 2.513 5.429 4.103 1.00 95.50 161 LEU A CA 1
ATOM 1214 C C . LEU A 1 161 ? 2.200 4.161 4.895 1.00 95.50 161 LEU A C 1
ATOM 1216 O O . LEU A 1 161 ? 1.491 4.236 5.895 1.00 95.50 161 LEU A O 1
ATOM 1220 N N . THR A 1 162 ? 2.754 3.016 4.497 1.00 94.25 162 THR A N 1
ATOM 1221 C CA . THR A 1 162 ? 2.622 1.752 5.232 1.00 94.25 162 THR A CA 1
ATOM 1222 C C . THR A 1 162 ? 3.204 1.871 6.639 1.00 94.25 162 THR A C 1
ATOM 1224 O O . THR A 1 162 ? 2.530 1.527 7.611 1.00 94.25 162 THR A O 1
ATOM 1227 N N . GLY A 1 163 ? 4.411 2.432 6.768 1.00 90.94 163 GLY A N 1
ATOM 1228 C CA . GLY A 1 163 ? 5.044 2.690 8.061 1.00 90.94 163 GLY A CA 1
ATOM 1229 C C . GLY A 1 163 ? 4.225 3.635 8.943 1.00 90.94 163 GLY A C 1
ATOM 1230 O O . GLY A 1 163 ? 3.973 3.323 10.106 1.00 90.94 163 GLY A O 1
ATOM 1231 N N . VAL A 1 164 ? 3.738 4.751 8.390 1.00 88.94 164 VAL A N 1
ATOM 1232 C CA . VAL A 1 164 ? 2.898 5.717 9.125 1.00 88.94 164 VAL A CA 1
ATOM 1233 C C . VAL A 1 164 ? 1.567 5.084 9.550 1.00 88.94 164 VAL A C 1
ATOM 1235 O O . VAL A 1 164 ? 1.172 5.194 10.711 1.00 88.94 164 VAL A O 1
ATOM 1238 N N . THR A 1 165 ? 0.896 4.368 8.646 1.00 85.00 165 THR A N 1
ATOM 1239 C CA . THR A 1 165 ? -0.387 3.690 8.911 1.00 85.00 165 THR A CA 1
ATOM 1240 C C . THR A 1 165 ? -0.233 2.619 9.994 1.00 85.00 165 THR A C 1
ATOM 1242 O O . THR A 1 165 ? -1.050 2.553 10.917 1.00 85.00 165 THR A O 1
ATOM 1245 N N . GLY A 1 166 ? 0.846 1.830 9.930 1.00 80.56 166 GLY A N 1
ATOM 1246 C CA . GLY A 1 166 ? 1.194 0.821 10.932 1.00 80.56 166 GLY A CA 1
ATOM 1247 C C . GLY A 1 166 ? 1.573 1.425 12.285 1.00 80.56 166 GLY A C 1
ATOM 1248 O O . GLY A 1 166 ? 1.123 0.936 13.318 1.00 80.56 166 GLY A O 1
ATOM 1249 N N . TRP A 1 167 ? 2.318 2.534 12.304 1.00 75.56 167 TRP A N 1
ATOM 1250 C CA . TRP A 1 167 ? 2.684 3.248 13.533 1.00 75.56 167 TRP A CA 1
ATOM 1251 C C . TRP A 1 167 ? 1.464 3.818 14.268 1.00 75.56 167 TRP A C 1
ATOM 1253 O O . TRP A 1 167 ? 1.356 3.698 15.490 1.00 75.56 167 TRP A O 1
ATOM 1263 N N . HIS A 1 168 ? 0.506 4.396 13.535 1.00 65.38 168 HIS A N 1
ATOM 1264 C CA . HIS A 1 168 ? -0.767 4.834 14.115 1.00 65.38 168 HIS A CA 1
ATOM 1265 C C . HIS A 1 168 ? -1.584 3.664 14.687 1.00 65.38 168 HIS A C 1
ATOM 1267 O O . HIS A 1 168 ? -2.241 3.840 15.710 1.00 65.38 168 HIS A O 1
ATOM 1273 N N . GLY A 1 169 ? -1.503 2.473 14.082 1.00 58.03 169 GLY A N 1
ATOM 1274 C CA . GLY A 1 169 ? -2.088 1.247 14.634 1.00 58.03 169 GLY A CA 1
ATOM 1275 C C . GLY A 1 169 ? -1.367 0.738 15.889 1.00 58.03 169 GLY A C 1
ATOM 1276 O O . GLY A 1 169 ? -2.017 0.374 16.864 1.00 58.03 169 GLY A O 1
ATOM 1277 N N . GLY A 1 170 ? -0.031 0.766 15.907 1.00 56.81 170 GLY A N 1
ATOM 1278 C CA . GLY A 1 170 ? 0.791 0.278 17.021 1.00 56.81 170 GLY A CA 1
ATOM 1279 C C . GLY A 1 170 ? 0.688 1.129 18.288 1.00 56.81 170 GLY A C 1
ATOM 1280 O O . GLY A 1 170 ? 0.554 0.581 19.381 1.00 56.81 170 GLY A O 1
ATOM 1281 N N . LYS A 1 171 ? 0.648 2.463 18.163 1.00 52.12 171 LYS A N 1
ATOM 1282 C CA . LYS A 1 171 ? 0.432 3.350 19.324 1.00 52.12 171 LYS A CA 1
ATOM 1283 C C . LYS A 1 171 ? -0.913 3.105 20.017 1.00 52.12 171 LYS A C 1
ATOM 1285 O O . LYS A 1 171 ? -1.005 3.248 21.228 1.00 52.12 171 LYS A O 1
ATOM 1290 N N . LEU A 1 172 ? -1.942 2.647 19.298 1.00 51.81 172 LEU A N 1
ATOM 1291 C CA . LEU A 1 172 ? -3.226 2.274 19.910 1.00 51.81 172 LEU A CA 1
ATOM 1292 C C . LEU A 1 172 ? -3.141 1.019 20.798 1.00 51.81 172 LEU A C 1
ATOM 1294 O O . LEU A 1 172 ? -3.940 0.877 21.718 1.00 51.81 172 LEU A O 1
ATOM 1298 N N . VAL A 1 173 ? -2.174 0.134 20.553 1.00 50.38 173 VAL A N 1
ATOM 1299 C CA . VAL A 1 173 ? -1.971 -1.102 21.327 1.00 50.38 173 VAL A CA 1
ATOM 1300 C C . VAL A 1 173 ? -1.031 -0.867 22.512 1.00 50.38 173 VAL A C 1
ATOM 1302 O O . VAL A 1 173 ? -1.294 -1.364 23.605 1.00 50.38 173 VAL A O 1
ATOM 1305 N N . PHE A 1 174 ? 0.027 -0.069 22.327 1.00 49.41 174 PHE A N 1
ATOM 1306 C CA . PHE A 1 174 ? 1.037 0.168 23.365 1.00 49.41 174 PHE A CA 1
ATOM 1307 C C . PHE A 1 174 ? 0.724 1.354 24.294 1.00 49.41 174 PHE A C 1
ATOM 1309 O O . PHE A 1 174 ? 1.037 1.262 25.478 1.00 49.41 174 PHE A O 1
ATOM 1316 N N . ASP A 1 175 ? 0.053 2.411 23.816 1.00 48.78 175 ASP A N 1
ATOM 1317 C CA . ASP A 1 175 ? -0.253 3.591 24.647 1.00 48.78 175 ASP A CA 1
ATOM 1318 C C . ASP A 1 175 ? -1.622 3.493 25.355 1.00 48.78 175 ASP A C 1
ATOM 1320 O O . ASP A 1 175 ? -1.833 4.152 26.370 1.00 48.78 175 ASP A O 1
ATOM 1324 N N . TYR A 1 176 ? -2.556 2.662 24.860 1.00 48.72 176 TYR A N 1
ATOM 1325 C CA . TYR A 1 176 ? -3.924 2.551 25.408 1.00 48.72 176 TYR A CA 1
ATOM 1326 C C . TYR A 1 176 ? -4.280 1.185 26.023 1.00 48.72 176 TYR A C 1
ATOM 1328 O O . TYR A 1 176 ? -5.434 0.990 26.405 1.00 48.72 176 TYR A O 1
ATOM 1336 N N . LEU A 1 177 ? -3.322 0.252 26.145 1.00 49.28 177 LEU A N 1
ATOM 1337 C CA . LEU A 1 177 ? -3.483 -1.041 26.842 1.00 49.28 177 LEU A CA 1
ATOM 1338 C C . LEU A 1 177 ? -4.740 -1.843 26.437 1.00 49.28 177 LEU A C 1
ATOM 1340 O O . LEU A 1 177 ? -5.334 -2.548 27.255 1.00 49.28 177 LEU A O 1
ATOM 1344 N N . ILE A 1 178 ? -5.166 -1.772 25.173 1.00 47.62 178 ILE A N 1
ATOM 1345 C CA . ILE A 1 178 ? -6.231 -2.654 24.683 1.00 47.62 178 ILE A CA 1
ATOM 1346 C C . ILE A 1 178 ? -5.635 -4.056 24.519 1.00 47.62 178 ILE A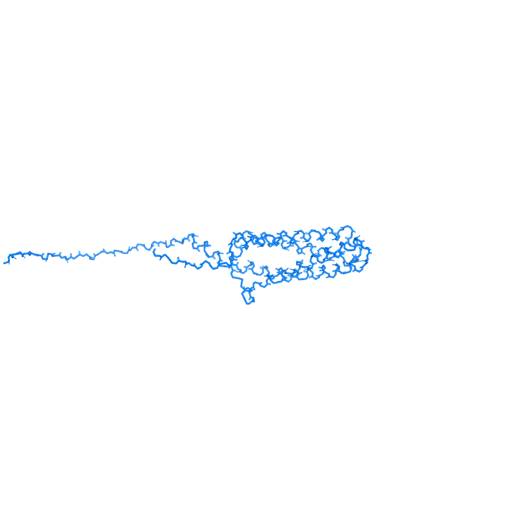 C 1
ATOM 1348 O O . ILE A 1 178 ? -4.955 -4.340 23.536 1.00 47.62 178 ILE A O 1
ATOM 1352 N N . GLY A 1 179 ? -5.864 -4.913 25.519 1.00 47.25 179 GLY A N 1
ATOM 1353 C CA . GLY A 1 179 ? -5.406 -6.306 25.534 1.00 47.25 179 GLY A CA 1
ATOM 1354 C C . GLY A 1 179 ? -5.002 -6.866 26.901 1.00 47.25 179 GLY A C 1
ATOM 1355 O O . GLY A 1 179 ? -4.717 -8.058 26.983 1.00 47.25 179 GLY A O 1
ATOM 1356 N N . THR A 1 180 ? -4.987 -6.072 27.977 1.00 45.88 180 THR A N 1
ATOM 1357 C CA . THR A 1 180 ? -4.735 -6.594 29.329 1.00 45.88 180 THR A CA 1
ATOM 1358 C C . THR A 1 180 ? -6.015 -6.610 30.158 1.00 45.88 180 THR A C 1
ATOM 1360 O O . THR A 1 180 ? -6.676 -5.594 30.368 1.00 45.88 180 THR A O 1
ATOM 1363 N N . THR A 1 181 ? -6.387 -7.793 30.645 1.00 40.66 181 THR A N 1
ATOM 1364 C CA . THR A 1 181 ? -7.417 -7.963 31.668 1.00 40.66 181 THR A CA 1
ATOM 1365 C C . THR A 1 181 ? -6.917 -7.278 32.936 1.00 40.66 181 THR A C 1
ATOM 1367 O O . THR A 1 181 ? -6.084 -7.824 33.656 1.00 40.66 181 THR A O 1
ATOM 1370 N N . ALA A 1 182 ? -7.402 -6.076 33.234 1.00 46.59 182 ALA A N 1
ATOM 1371 C CA . ALA A 1 182 ? -7.355 -5.584 34.601 1.00 46.59 182 ALA A CA 1
ATOM 1372 C C . ALA A 1 182 ? -8.354 -6.434 35.398 1.00 46.59 182 ALA A C 1
ATOM 1374 O O . ALA A 1 182 ? -9.532 -6.094 35.498 1.00 46.59 182 ALA A O 1
ATOM 1375 N N . SER A 1 183 ? -7.912 -7.591 35.904 1.00 42.31 183 SER A N 1
ATOM 1376 C CA . SER A 1 183 ? -8.661 -8.275 36.951 1.00 42.31 183 SER A CA 1
ATOM 1377 C C . SER A 1 183 ? -8.730 -7.306 38.125 1.00 42.31 183 SER A C 1
ATOM 1379 O O . SER A 1 183 ? -7.695 -6.962 38.700 1.00 42.31 183 SER A O 1
ATOM 1381 N N . GLY A 1 184 ? -9.929 -6.820 38.435 1.00 45.72 184 GLY A N 1
ATOM 1382 C CA . GLY A 1 184 ? -10.155 -6.026 39.629 1.00 45.72 184 GLY A CA 1
ATOM 1383 C C . GLY A 1 184 ? -9.703 -6.825 40.843 1.00 45.72 184 GLY A C 1
ATOM 1384 O O . GLY A 1 184 ? -10.246 -7.890 41.125 1.00 45.72 184 GLY A O 1
ATOM 1385 N N . SER A 1 185 ? -8.678 -6.332 41.535 1.00 49.41 185 SER A N 1
ATOM 1386 C CA . SER A 1 185 ? -8.425 -6.761 42.900 1.00 49.41 185 SER A CA 1
ATOM 1387 C C . SER A 1 185 ? -9.470 -6.074 43.771 1.00 49.41 185 SER A C 1
ATOM 1389 O O . SER A 1 185 ? -9.435 -4.849 43.938 1.00 49.41 185 SER A O 1
ATOM 1391 N N . ASP A 1 186 ? -10.414 -6.860 44.279 1.00 52.12 186 ASP A N 1
ATOM 1392 C CA . ASP A 1 186 ? -11.302 -6.433 45.350 1.00 52.12 186 ASP A CA 1
ATOM 1393 C C . ASP A 1 186 ? -10.487 -5.902 46.535 1.00 52.12 186 ASP A C 1
ATOM 1395 O O . ASP A 1 186 ? -9.431 -6.432 46.898 1.00 52.12 186 ASP A O 1
ATOM 1399 N N . ARG A 1 187 ? -10.999 -4.812 47.104 1.00 43.75 187 ARG A N 1
ATOM 1400 C CA . ARG A 1 187 ? -10.539 -4.225 48.363 1.00 43.75 187 ARG A CA 1
ATOM 1401 C C . ARG A 1 187 ? -10.900 -5.151 49.533 1.00 43.75 187 ARG A C 1
ATOM 1403 O O . ARG A 1 187 ? -11.962 -5.768 49.489 1.00 43.75 187 ARG A O 1
ATOM 1410 N N . PRO A 1 188 ? -10.127 -5.146 50.624 1.00 54.72 188 PRO A N 1
ATOM 1411 C CA . PRO A 1 188 ? -10.688 -5.135 51.967 1.00 54.72 188 PRO A CA 1
ATOM 1412 C C . PRO A 1 188 ? -11.068 -3.709 52.402 1.00 54.72 188 PRO A C 1
ATOM 1414 O O . PRO A 1 188 ? -10.318 -2.757 52.076 1.00 54.72 188 PRO A O 1
#

Secondary structure (DSSP, 8-state):
----------------------------HHHHHHHHT----SSEETTEEHHHHHTHHHHHHHHHHHHHHHHHHHH--HHHHHHHHHHHHHHHHHHHHHHHHHHHHHHH-HHHHT-HHHHHHHHHHHHHHHHHHHHHHHTTT-HHHHIIIIIHHHHHHHHHHHHHHHHHHHHHHHSS-TT---------

Neare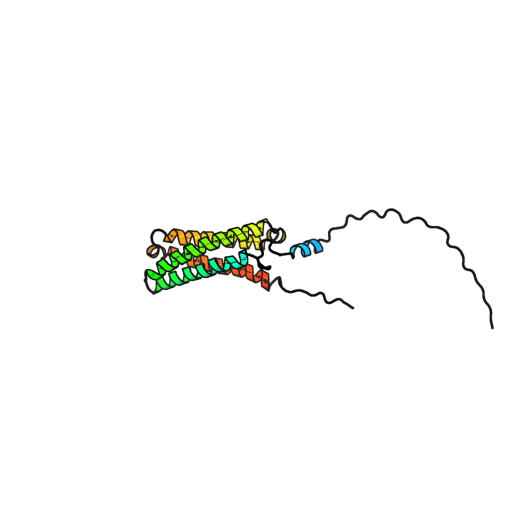st PDB structures (foldseek):
  8tn6-assembly1_C  TM=6.046E-01  e=7.140E-01  synthetic construct
  6s37-assembly1_A  TM=6.712E-01  e=1.405E+00  Pseudomonas putida KT2440
  6s1a-assembly1_B  TM=4.778E-01  e=3.998E-01  Pseudomonas putida KT2440
  1ktm-assembly1_A  TM=5.181E-01  e=8.663E-01  Gallus gallus
  7w8i-assembly1_A  TM=3.651E-01  e=1.474E+00  Homo sapiens

Radius of gyration: 30.96 Å; Cα contacts (8 Å, |Δi|>4): 165; chains: 1; bounding box: 69×29×117 Å

Organism: NCBI:txid1549854

Solvent-accessible surface area (backbone atoms only — not comparable to full-atom values): 10632 Å² total; per-residue (Å²): 133,87,86,85,90,84,86,90,77,85,86,79,90,79,95,79,82,71,88,70,77,81,68,77,79,72,77,54,70,66,58,58,58,55,57,47,67,58,75,76,57,91,59,40,64,95,83,41,43,48,32,71,63,37,47,54,52,23,53,54,24,34,48,49,22,34,51,22,38,51,49,22,74,73,68,69,46,64,67,28,25,50,51,20,36,55,28,23,44,51,16,26,54,38,32,50,55,21,46,53,46,43,49,51,48,42,72,69,36,65,48,49,54,76,35,69,66,52,54,54,44,49,53,45,49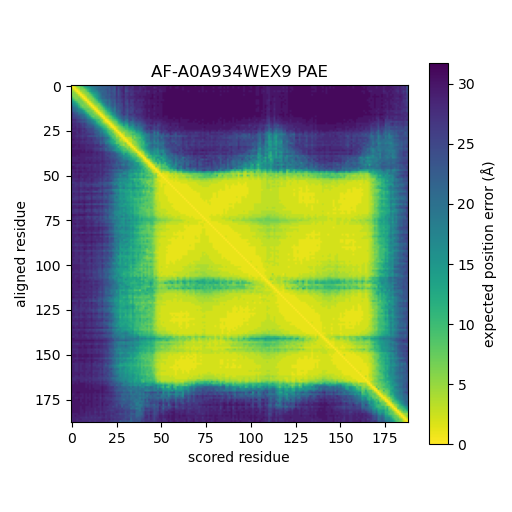,52,51,34,41,50,39,31,42,52,44,26,60,57,23,73,92,39,29,62,71,27,36,65,70,61,32,43,52,37,25,50,50,32,41,50,42,46,52,53,43,48,50,64,55,47,49,52,44,73,75,62,54,69,83,64,85,79,74,80,77,79,79,134

InterPro domains:
  IPR019251 Domain of unknown function DUF2231, transmembrane [PF09990] (47-181)

Sequence (188 aa):
MTDQNDAGRQEGDRQDAGDAPETPRLRDPLDEHRALHGTESTIAIAGHPLHAMLVAFPIALAFCVLGADLFYWWTGDPFWARVAGWAAFGAFVMGLVAGVTGTVELLIVRGIRNRSASWTHFILAVMLLSVLGANWVLRIDGAEAAVLPFGLMLSLLAAGLTGVTGWHGGKLVFDYLIGTTASGSDRP

Foldseek 3Di:
DDDDDDDDDDDDDDDDDDDDPPPPPPPPVVVVVVVLLPLQQPCDDVRHQPLVVLLVLLLVLLVLLLVLLVCCVVPVDVVSLVSNLVSLVRSLVSLVVSLVSLVVRCVPPPSLVVDPLSVVLNVLSVVLSVLSVVLNVLPPVPSSVSSPPNNNVSSVVSNVSSVVSVVSVVCCCVVVVSPDPPPDDDDD

pLDDT: mean 77.0, std 22.16, range [37.19, 98.5]

Mean predicted aligned error: 14.29 Å